Protein AF-A0A919NQV5-F1 (afdb_monomer_lite)

Sequence (250 aa):
MRFSTGAVRDYVRKRCGGPDLPLTIDEARAFRAWYELAGHAAVTTWENGDVWGSDFRDGGDNDPSGGSELPDIYFFTGHGICQSQPTATSPDFLLVCGNFGKPNRVNIGLQSRWGNAPGNLQFLFLDASCPMDLISISNDWFPVFRGLHVATGNSGTNSQDTLDSSNRGSQFAARTAGLPGWLEWLFPQESVGNAWMHTGTIDVQSGCSAVVIAAGRDRDEAIDRRENERITDGRPDPVPNWFAWRWRTA

Radius of gyration: 16.21 Å; chains: 1; bounding box: 40×36×45 Å

InterPro domains:
  IPR045926 Protein of unknown function DUF6345 [PF19872] (18-231)

Organism: NCBI:txid571912

Structure (mmCIF, N/CA/C/O backbone):
data_AF-A0A919NQV5-F1
#
_entry.id   AF-A0A919NQV5-F1
#
loop_
_atom_site.group_PDB
_atom_site.id
_atom_site.type_symbol
_atom_site.label_atom_id
_atom_site.label_alt_id
_atom_site.label_comp_id
_atom_site.label_asym_id
_atom_site.label_entity_id
_atom_site.label_seq_id
_atom_site.pdbx_PDB_ins_code
_atom_site.Cartn_x
_atom_site.Cartn_y
_atom_site.Cartn_z
_atom_site.occupancy
_atom_site.B_iso_or_equiv
_atom_site.auth_seq_id
_atom_site.auth_comp_id
_atom_site.auth_asym_id
_atom_site.auth_atom_id
_atom_site.pdbx_PDB_model_num
ATOM 1 N N . MET A 1 1 ? -11.529 -8.692 8.943 1.00 94.25 1 MET A N 1
ATOM 2 C CA . MET A 1 1 ? -11.612 -7.845 7.739 1.00 94.25 1 MET A CA 1
ATOM 3 C C . MET A 1 1 ? -11.470 -8.710 6.506 1.00 94.25 1 MET A C 1
ATOM 5 O O . MET A 1 1 ? -10.981 -9.836 6.605 1.00 94.25 1 MET A O 1
ATOM 9 N N . ARG A 1 2 ? -11.934 -8.199 5.376 1.00 96.31 2 ARG A N 1
ATOM 10 C CA . ARG A 1 2 ? -11.729 -8.739 4.040 1.00 96.31 2 ARG A CA 1
ATOM 11 C C . ARG A 1 2 ? -10.437 -8.170 3.478 1.00 96.31 2 ARG A C 1
ATOM 13 O O . ARG A 1 2 ? -10.227 -6.963 3.569 1.00 96.31 2 ARG A O 1
ATOM 20 N N . PHE A 1 3 ? -9.599 -9.006 2.889 1.00 97.31 3 PHE A N 1
ATOM 21 C CA . PHE A 1 3 ? -8.368 -8.542 2.267 1.00 97.31 3 PHE A CA 1
ATOM 22 C C . PHE A 1 3 ? -8.214 -9.100 0.856 1.00 97.31 3 PHE A C 1
ATOM 24 O O . PHE A 1 3 ? -8.638 -10.219 0.574 1.00 97.31 3 PHE A O 1
ATOM 31 N N . SER A 1 4 ? -7.583 -8.323 -0.011 1.00 97.38 4 SER A N 1
ATOM 32 C CA . SER A 1 4 ? -7.143 -8.761 -1.331 1.00 97.38 4 SER A CA 1
ATOM 33 C C . SER A 1 4 ? -5.640 -8.598 -1.449 1.00 97.38 4 SER A C 1
ATOM 35 O O . SER A 1 4 ? -5.035 -7.751 -0.783 1.00 97.38 4 SER A O 1
ATOM 37 N N . THR A 1 5 ? -5.029 -9.373 -2.340 1.00 97.19 5 THR A N 1
ATOM 38 C CA . THR A 1 5 ? -3.685 -9.045 -2.805 1.00 97.19 5 THR A CA 1
ATOM 39 C C . THR A 1 5 ? -3.566 -9.134 -4.319 1.00 97.19 5 THR A C 1
ATOM 41 O O . THR A 1 5 ? -4.178 -9.997 -4.950 1.00 97.19 5 THR A O 1
ATOM 44 N N . GLY A 1 6 ? -2.707 -8.286 -4.880 1.00 95.69 6 GLY A N 1
ATOM 45 C CA . GLY A 1 6 ? -2.273 -8.348 -6.272 1.00 95.69 6 GLY A CA 1
ATOM 46 C C . GLY A 1 6 ? -0.753 -8.413 -6.345 1.00 95.69 6 GLY A C 1
ATOM 47 O O . GLY A 1 6 ? -0.076 -7.540 -5.811 1.00 95.69 6 GLY A O 1
ATOM 48 N N . ALA A 1 7 ? -0.216 -9.440 -6.995 1.00 95.31 7 ALA A N 1
ATOM 49 C CA . ALA A 1 7 ? 1.224 -9.595 -7.189 1.00 95.31 7 ALA A CA 1
ATOM 50 C C . ALA A 1 7 ? 1.558 -9.700 -8.670 1.00 95.31 7 ALA A C 1
ATOM 52 O O . ALA A 1 7 ? 0.994 -10.544 -9.365 1.00 95.31 7 ALA A O 1
ATOM 53 N N . VAL A 1 8 ? 2.488 -8.893 -9.169 1.00 93.81 8 VAL A N 1
ATOM 54 C CA . VAL A 1 8 ? 2.893 -8.949 -10.579 1.00 93.81 8 VAL A CA 1
ATOM 55 C C . VAL A 1 8 ? 4.393 -9.187 -10.664 1.00 93.81 8 VAL A C 1
ATOM 57 O O . VAL A 1 8 ? 5.182 -8.325 -10.293 1.00 93.81 8 VAL A O 1
ATOM 60 N N . ARG A 1 9 ? 4.759 -10.352 -11.205 1.00 92.94 9 ARG A N 1
ATOM 61 C CA . ARG A 1 9 ? 6.137 -10.813 -11.409 1.00 92.94 9 ARG A CA 1
ATOM 62 C C . ARG A 1 9 ? 6.611 -10.604 -12.842 1.00 92.94 9 ARG A C 1
ATOM 64 O O . ARG A 1 9 ? 7.736 -10.169 -13.064 1.00 92.94 9 ARG A O 1
ATOM 71 N N . ASP A 1 10 ? 5.772 -10.973 -13.808 1.00 90.56 10 ASP A N 1
ATOM 72 C CA . ASP A 1 10 ? 6.168 -11.128 -15.210 1.00 90.56 10 ASP A CA 1
ATOM 73 C C . ASP A 1 10 ? 5.906 -9.835 -16.012 1.00 90.56 10 ASP A C 1
ATOM 75 O O . ASP A 1 10 ? 4.780 -9.585 -16.445 1.00 90.56 10 ASP A O 1
ATOM 79 N N . TYR A 1 11 ? 6.949 -9.048 -16.293 1.00 88.12 11 TYR A N 1
ATOM 80 C CA . TYR A 1 11 ? 6.883 -7.795 -17.060 1.00 88.12 11 TYR A CA 1
ATOM 81 C C . TYR A 1 11 ? 7.614 -7.849 -18.405 1.00 88.12 11 TYR A C 1
ATOM 83 O O . TYR A 1 11 ? 7.093 -7.361 -19.416 1.00 88.12 11 TYR A O 1
ATOM 91 N N . VAL A 1 12 ? 8.803 -8.455 -18.462 1.00 81.25 12 VAL A N 1
ATOM 92 C CA . VAL A 1 12 ? 9.691 -8.462 -19.638 1.00 81.25 12 VAL A CA 1
ATOM 93 C C . VAL A 1 12 ? 9.073 -9.277 -20.761 1.00 81.25 12 VAL A C 1
ATOM 95 O O . VAL A 1 12 ? 8.867 -8.776 -21.870 1.00 81.25 12 VAL A O 1
ATOM 98 N N . ARG A 1 13 ? 8.696 -10.528 -20.466 1.00 70.56 13 ARG A N 1
ATOM 99 C CA . ARG A 1 13 ? 8.067 -11.436 -21.442 1.00 70.56 13 ARG A CA 1
ATOM 100 C C . ARG A 1 13 ? 6.781 -10.851 -22.034 1.00 70.56 13 ARG A C 1
ATOM 102 O O . ARG A 1 13 ? 6.392 -11.202 -23.147 1.00 70.56 13 ARG A O 1
ATOM 109 N N . LYS A 1 14 ? 6.126 -9.969 -21.285 1.00 66.88 14 LYS A N 1
ATOM 110 C CA . LYS A 1 14 ? 4.845 -9.351 -21.619 1.00 66.88 14 LYS A CA 1
ATOM 111 C C . LYS A 1 14 ? 4.976 -7.929 -22.171 1.00 66.88 14 LYS A C 1
ATOM 113 O O . LYS A 1 14 ? 3.983 -7.337 -22.568 1.00 66.88 14 LYS A O 1
ATOM 118 N N . ARG A 1 15 ? 6.199 -7.395 -22.282 1.00 78.94 15 ARG A N 1
ATOM 119 C CA . ARG A 1 15 ? 6.464 -6.018 -22.740 1.00 78.94 15 ARG A CA 1
ATOM 120 C C . ARG A 1 15 ? 5.709 -4.967 -21.912 1.00 78.94 15 ARG A C 1
ATOM 122 O O . ARG A 1 15 ? 5.310 -3.934 -22.445 1.00 78.94 15 ARG A O 1
ATOM 129 N N . CYS A 1 16 ? 5.525 -5.231 -20.619 1.00 80.94 16 CYS A N 1
ATOM 130 C CA . CYS A 1 16 ? 4.822 -4.333 -19.707 1.00 80.94 16 CYS A CA 1
ATOM 131 C C . CYS A 1 16 ? 5.711 -3.187 -19.184 1.00 80.94 16 CYS A C 1
ATOM 133 O O . CYS A 1 16 ? 5.196 -2.159 -18.755 1.00 80.94 16 CYS A O 1
ATOM 135 N N . GLY A 1 17 ? 7.035 -3.314 -19.324 1.00 77.44 17 GLY A N 1
ATOM 136 C CA . GLY A 1 17 ? 8.025 -2.336 -18.860 1.00 77.44 17 GLY A CA 1
ATOM 137 C C . GLY A 1 17 ? 8.663 -2.751 -17.534 1.00 77.44 17 GLY A C 1
ATOM 138 O O . GLY A 1 17 ? 8.020 -3.413 -16.734 1.00 77.44 17 GLY A O 1
ATOM 139 N N . GLY A 1 18 ? 9.929 -2.374 -17.329 1.00 80.31 18 GLY A N 1
ATOM 140 C CA . GLY A 1 18 ? 10.723 -2.811 -16.174 1.00 80.31 18 GLY A CA 1
ATOM 141 C C . GLY A 1 18 ? 11.247 -4.257 -16.284 1.00 80.31 18 GLY A C 1
ATOM 142 O O . GLY A 1 18 ? 10.879 -4.979 -17.218 1.00 80.31 18 GLY A O 1
ATOM 143 N N . PRO A 1 19 ? 12.159 -4.667 -15.381 1.00 89.31 19 PRO A N 1
ATOM 144 C CA . PRO A 1 19 ? 12.582 -6.060 -15.238 1.00 89.31 19 PRO A CA 1
ATOM 145 C C . PRO A 1 19 ? 11.472 -6.922 -14.614 1.00 89.31 19 PRO A C 1
ATOM 147 O O . PRO A 1 19 ? 10.537 -6.398 -14.014 1.00 89.31 19 PRO A O 1
ATOM 150 N N . ASP A 1 20 ? 11.586 -8.245 -14.730 1.00 92.56 20 ASP A N 1
ATOM 151 C CA . ASP A 1 20 ? 10.740 -9.159 -13.954 1.00 92.56 20 ASP A CA 1
ATOM 152 C C . ASP A 1 20 ? 11.084 -9.048 -12.458 1.00 92.56 20 ASP A C 1
ATOM 154 O O . ASP A 1 20 ? 12.238 -8.794 -12.105 1.00 92.56 20 ASP A O 1
ATOM 158 N N . LEU A 1 21 ? 10.087 -9.260 -11.597 1.00 93.50 21 LEU A N 1
ATOM 159 C CA . LEU A 1 21 ? 10.200 -9.182 -10.136 1.00 93.50 21 LEU A CA 1
ATOM 160 C C . LEU A 1 21 ? 9.932 -10.562 -9.508 1.00 93.50 21 LEU A C 1
ATOM 162 O O . LEU A 1 21 ? 8.818 -10.806 -9.026 1.00 93.50 21 LEU A O 1
ATOM 166 N N . PRO A 1 22 ? 10.880 -11.518 -9.621 1.00 94.44 22 PRO A N 1
ATOM 167 C CA . PRO A 1 22 ? 10.689 -12.926 -9.267 1.00 94.44 22 PRO A CA 1
ATOM 168 C C . PRO A 1 22 ? 10.127 -13.194 -7.866 1.00 94.44 22 PRO A C 1
ATOM 170 O O . PRO A 1 22 ? 9.505 -14.245 -7.697 1.00 94.44 22 PRO A O 1
ATOM 173 N N . LEU A 1 23 ? 10.318 -12.297 -6.895 1.00 95.81 23 LEU A N 1
ATOM 174 C CA . LEU A 1 23 ? 9.960 -12.531 -5.491 1.00 95.81 23 LEU A CA 1
ATOM 175 C C . LEU A 1 23 ? 8.551 -12.043 -5.111 1.00 95.81 23 LEU A C 1
ATOM 177 O O . LEU A 1 23 ? 7.985 -12.552 -4.145 1.00 95.81 23 LEU A O 1
ATOM 181 N N . THR A 1 24 ? 7.939 -11.159 -5.903 1.00 94.56 24 THR A N 1
ATOM 182 C CA . THR A 1 24 ? 6.604 -10.559 -5.648 1.00 94.56 24 THR A CA 1
ATOM 183 C C . THR A 1 24 ? 5.486 -11.568 -5.345 1.00 94.56 24 THR A C 1
ATOM 185 O O . THR A 1 24 ? 4.652 -11.354 -4.466 1.00 94.56 24 THR A O 1
ATOM 188 N N . ILE A 1 25 ? 5.434 -12.704 -6.050 1.00 96.00 25 ILE A N 1
ATOM 189 C CA . ILE A 1 25 ? 4.395 -13.724 -5.808 1.00 96.00 25 ILE A CA 1
ATOM 190 C C . ILE A 1 25 ? 4.598 -14.407 -4.456 1.00 96.00 25 ILE A C 1
ATOM 192 O O . ILE A 1 25 ? 3.633 -14.605 -3.714 1.00 96.00 25 ILE A O 1
ATOM 196 N N . ASP A 1 26 ? 5.838 -14.768 -4.133 1.00 96.75 26 ASP A N 1
ATOM 197 C CA . ASP A 1 26 ? 6.155 -15.414 -2.860 1.00 96.75 26 ASP A CA 1
ATOM 198 C C . ASP A 1 26 ? 5.920 -14.446 -1.697 1.00 96.75 26 ASP A C 1
ATOM 200 O O . ASP A 1 26 ? 5.363 -14.834 -0.669 1.00 96.75 26 ASP A O 1
ATOM 204 N N . GLU A 1 27 ? 6.232 -13.168 -1.896 1.00 97.06 27 GLU A N 1
ATOM 205 C CA . GLU A 1 27 ? 5.931 -12.102 -0.950 1.00 97.06 27 GLU A CA 1
ATOM 206 C C . GLU A 1 27 ? 4.428 -11.974 -0.668 1.00 97.06 27 GLU A C 1
ATOM 208 O O . GLU A 1 27 ? 4.010 -12.001 0.493 1.00 97.06 27 GLU A O 1
ATOM 213 N N . ALA A 1 28 ? 3.597 -11.873 -1.709 1.00 97.44 28 ALA A N 1
ATOM 214 C CA . ALA A 1 28 ? 2.151 -11.768 -1.537 1.00 97.44 28 ALA A CA 1
ATOM 215 C C . ALA A 1 28 ? 1.556 -13.015 -0.878 1.00 97.44 28 ALA A C 1
ATOM 217 O O . ALA A 1 28 ? 0.659 -12.906 -0.043 1.00 97.44 28 ALA A O 1
ATOM 218 N N . ARG A 1 29 ? 2.063 -14.207 -1.203 1.00 97.88 29 ARG A N 1
ATOM 219 C CA . ARG A 1 29 ? 1.660 -15.454 -0.535 1.00 97.88 29 ARG A CA 1
ATOM 220 C C . ARG A 1 29 ? 2.028 -15.454 0.940 1.00 97.88 29 ARG A C 1
ATOM 222 O O . ARG A 1 29 ? 1.206 -15.856 1.762 1.00 97.88 29 ARG A O 1
ATOM 229 N N . ALA A 1 30 ? 3.213 -14.965 1.287 1.00 97.19 30 ALA A N 1
ATOM 230 C CA . ALA A 1 30 ? 3.615 -14.841 2.678 1.00 97.19 30 ALA A CA 1
ATOM 231 C C . ALA A 1 30 ? 2.753 -13.811 3.428 1.00 97.19 30 ALA A C 1
ATOM 233 O O . ALA A 1 30 ? 2.331 -14.083 4.550 1.00 97.19 30 ALA A O 1
ATOM 234 N N . PHE A 1 31 ? 2.411 -12.680 2.800 1.00 98.12 31 PHE A N 1
ATOM 235 C CA . PHE A 1 31 ? 1.450 -11.719 3.352 1.00 98.12 31 PHE A CA 1
ATOM 236 C C . PHE A 1 31 ? 0.088 -12.379 3.633 1.00 98.12 31 PHE A C 1
ATOM 238 O O . PHE A 1 31 ? -0.423 -12.289 4.752 1.00 98.12 31 PHE A O 1
ATOM 245 N N . ARG A 1 32 ? -0.474 -13.097 2.645 1.00 98.00 32 ARG A N 1
ATOM 246 C CA . ARG A 1 32 ? -1.761 -13.815 2.766 1.00 98.00 32 ARG A CA 1
ATOM 247 C C . ARG A 1 32 ? -1.755 -14.777 3.948 1.00 98.00 32 ARG A C 1
ATOM 249 O O . ARG A 1 32 ? -2.685 -14.744 4.745 1.00 98.00 32 ARG A O 1
ATOM 256 N N . ALA A 1 33 ? -0.695 -15.572 4.097 1.00 97.12 33 ALA A N 1
ATOM 257 C CA . ALA A 1 33 ? -0.596 -16.570 5.159 1.00 97.12 33 ALA A CA 1
ATOM 258 C C . ALA A 1 33 ? -0.752 -15.958 6.563 1.00 97.12 33 ALA A C 1
ATOM 260 O O . ALA A 1 33 ? -1.427 -16.534 7.413 1.00 97.12 33 ALA A O 1
ATOM 261 N N . TRP A 1 34 ? -0.181 -14.773 6.804 1.00 97.50 34 TRP A N 1
ATOM 262 C CA . TRP A 1 34 ? -0.343 -14.060 8.076 1.00 97.50 34 TRP A CA 1
ATOM 263 C C . TRP A 1 34 ? -1.764 -13.536 8.285 1.00 97.50 34 TRP A C 1
ATOM 265 O O . TRP A 1 34 ? -2.304 -13.661 9.383 1.00 97.50 34 TRP A O 1
ATOM 275 N N . TYR A 1 35 ? -2.380 -12.973 7.245 1.00 97.75 35 TYR A N 1
ATOM 276 C CA . TYR A 1 35 ? -3.743 -12.443 7.325 1.00 97.75 35 TYR A CA 1
ATOM 277 C C . TYR A 1 35 ? -4.780 -13.562 7.500 1.00 97.75 35 TYR A C 1
ATOM 279 O O . TYR A 1 35 ? -5.695 -13.431 8.312 1.00 97.75 35 TYR A O 1
ATOM 287 N N . GLU A 1 36 ? -4.608 -14.695 6.821 1.00 97.00 36 GLU A N 1
ATOM 288 C CA . GLU A 1 36 ? -5.429 -15.897 7.014 1.00 97.00 36 GLU A CA 1
ATOM 289 C C . GLU A 1 36 ? -5.235 -16.491 8.414 1.00 97.00 36 GLU A C 1
ATOM 291 O O . GLU A 1 36 ? -6.214 -16.834 9.077 1.00 97.00 36 GLU A O 1
ATOM 296 N N . LEU A 1 37 ? -3.992 -16.553 8.910 1.00 95.31 37 LEU A N 1
ATOM 297 C CA . LEU A 1 37 ? -3.693 -17.002 10.274 1.00 95.31 37 LEU A CA 1
ATOM 298 C C . LEU A 1 37 ? -4.343 -16.101 11.338 1.00 95.31 37 LEU A C 1
ATOM 300 O O . LEU A 1 37 ? -4.775 -16.592 12.382 1.00 95.31 37 LEU A O 1
ATOM 304 N N . ALA A 1 38 ? -4.453 -14.799 11.066 1.00 95.69 38 ALA A N 1
ATOM 305 C CA . ALA A 1 38 ? -5.181 -13.835 11.890 1.00 95.69 38 ALA A CA 1
ATOM 306 C C . ALA A 1 38 ? -6.715 -13.923 11.755 1.00 95.69 38 ALA A C 1
ATOM 308 O O . ALA A 1 38 ? -7.446 -13.222 12.454 1.00 95.69 38 ALA A O 1
ATOM 309 N N . GLY A 1 39 ? -7.232 -14.801 10.889 1.00 95.44 39 GLY A N 1
ATOM 310 C CA . GLY A 1 39 ? -8.667 -14.999 10.683 1.00 95.44 39 GLY A CA 1
ATOM 311 C C . GLY A 1 39 ? -9.317 -13.948 9.781 1.00 95.44 39 GLY A C 1
ATOM 312 O O . GLY A 1 39 ? -10.534 -13.754 9.832 1.00 95.44 39 GLY A O 1
ATOM 313 N N . HIS A 1 40 ? -8.538 -13.238 8.966 1.00 96.81 40 HIS A N 1
ATOM 314 C CA . HIS A 1 40 ? -9.073 -12.378 7.914 1.00 96.81 40 HIS A CA 1
ATOM 315 C C . HIS A 1 40 ? -9.500 -13.195 6.692 1.00 96.81 40 HIS A C 1
ATOM 317 O O . HIS A 1 40 ? -8.973 -14.272 6.423 1.00 96.81 40 HIS A O 1
ATOM 323 N N . ALA A 1 41 ? -10.484 -12.683 5.953 1.00 96.94 41 ALA A N 1
ATOM 324 C CA . ALA A 1 41 ? -11.067 -13.380 4.814 1.00 96.94 41 ALA A CA 1
ATOM 325 C C . ALA A 1 41 ? -10.462 -12.864 3.507 1.00 96.94 41 ALA A C 1
ATOM 327 O O . ALA A 1 41 ? -10.588 -11.678 3.199 1.00 96.94 41 ALA A O 1
ATOM 328 N N . ALA A 1 42 ? -9.836 -13.747 2.734 1.00 96.50 42 ALA A N 1
ATOM 329 C CA . ALA A 1 42 ? -9.372 -13.404 1.398 1.00 96.50 42 ALA A CA 1
ATOM 330 C C . ALA A 1 42 ? -10.573 -13.166 0.465 1.00 96.50 42 ALA A C 1
ATOM 332 O O . ALA A 1 42 ? -11.507 -13.968 0.426 1.00 96.50 42 ALA A O 1
ATOM 333 N N . VAL A 1 43 ? -10.538 -12.066 -0.283 1.00 95.81 43 VAL A N 1
ATOM 334 C CA . VAL A 1 43 ? -11.474 -11.759 -1.372 1.00 95.81 43 VAL A CA 1
ATOM 335 C C . VAL A 1 43 ? -10.841 -12.190 -2.685 1.00 95.81 43 VAL A C 1
ATOM 337 O O . VAL A 1 43 ? -11.374 -13.064 -3.366 1.00 95.81 43 VAL A O 1
ATOM 340 N N . THR A 1 44 ? -9.663 -11.645 -2.997 1.00 94.88 44 THR A N 1
ATOM 341 C CA . THR A 1 44 ? -8.860 -12.065 -4.148 1.00 94.88 44 THR A CA 1
ATOM 342 C C . THR A 1 44 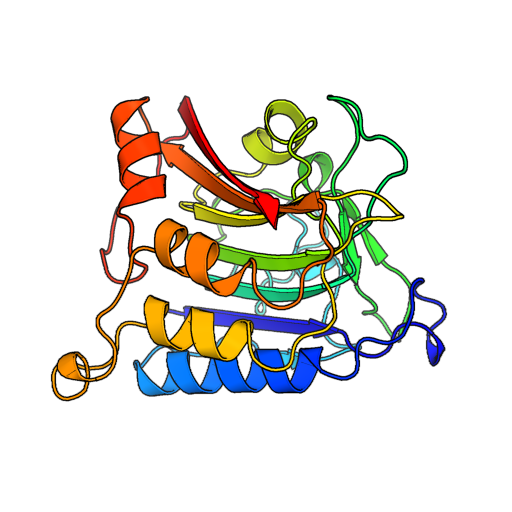? -7.399 -12.272 -3.790 1.00 94.88 44 THR A C 1
ATOM 344 O O . THR A 1 44 ? -6.843 -11.689 -2.859 1.00 94.88 44 THR A O 1
ATOM 347 N N . THR A 1 45 ? -6.767 -13.151 -4.556 1.00 95.56 45 THR A N 1
ATOM 348 C CA . THR A 1 45 ? -5.365 -13.545 -4.416 1.00 95.56 45 THR A CA 1
ATOM 349 C C . THR A 1 45 ? -4.692 -13.518 -5.788 1.00 95.56 45 THR A C 1
ATOM 351 O O . THR A 1 45 ? -4.003 -14.455 -6.187 1.00 95.56 45 THR A O 1
ATOM 354 N N . TRP A 1 46 ? -4.910 -12.431 -6.529 1.00 94.38 46 TRP A N 1
ATOM 355 C CA . TRP A 1 46 ? -4.499 -12.308 -7.923 1.00 94.38 46 TRP A CA 1
ATOM 356 C C . TRP A 1 46 ? -2.983 -12.286 -8.101 1.00 94.38 46 TRP A C 1
ATOM 358 O O . TRP A 1 46 ? -2.229 -11.724 -7.299 1.00 94.38 46 TRP A O 1
ATOM 368 N N . GLU A 1 47 ? -2.540 -12.918 -9.186 1.00 93.62 47 GLU A N 1
ATOM 369 C CA . GLU A 1 47 ? -1.139 -13.035 -9.571 1.00 93.62 47 GLU A CA 1
ATOM 370 C C . GLU A 1 47 ? -0.997 -12.766 -11.083 1.00 93.62 47 GLU A C 1
ATOM 372 O O . GLU A 1 47 ? -1.779 -13.242 -11.905 1.00 93.62 47 GLU A O 1
ATOM 377 N N . ASN A 1 48 ? 0.033 -12.017 -11.478 1.00 90.81 48 ASN A N 1
ATOM 378 C CA . ASN A 1 48 ? 0.372 -11.679 -12.863 1.00 90.81 48 ASN A CA 1
ATOM 379 C C . ASN A 1 48 ? -0.811 -11.164 -13.699 1.00 90.81 48 ASN A C 1
ATOM 381 O O . ASN A 1 48 ? -1.291 -10.054 -13.494 1.00 90.81 48 ASN A O 1
ATOM 385 N N . GLY A 1 49 ? -1.234 -11.958 -14.690 1.00 86.44 49 GLY A N 1
ATOM 386 C CA . GLY A 1 49 ? -2.210 -11.577 -15.705 1.00 86.44 49 GLY A CA 1
ATOM 387 C C . GLY A 1 49 ? -3.609 -11.334 -15.154 1.00 86.44 49 GLY A C 1
ATOM 388 O O . GLY A 1 49 ? -4.437 -10.811 -15.898 1.00 86.44 49 GLY A O 1
ATOM 389 N N . ASP A 1 50 ? -3.836 -11.677 -13.887 1.00 89.31 50 ASP A N 1
ATOM 390 C CA . ASP A 1 50 ? -5.086 -11.465 -13.164 1.00 89.31 50 ASP A CA 1
ATOM 391 C C . ASP A 1 50 ? -5.106 -10.134 -12.398 1.00 89.31 50 ASP A C 1
ATOM 393 O O . ASP A 1 50 ? -6.163 -9.740 -11.935 1.00 89.31 50 ASP A O 1
ATOM 397 N N . VAL A 1 51 ? -3.981 -9.406 -12.311 1.00 91.62 51 VAL A N 1
ATOM 398 C CA . VAL A 1 51 ? -3.929 -8.063 -11.700 1.00 91.62 51 VAL A CA 1
ATOM 399 C C . VAL A 1 51 ? -4.092 -6.994 -12.775 1.00 91.62 51 VAL A C 1
ATOM 401 O O . VAL A 1 51 ? -3.217 -6.797 -13.629 1.00 91.62 51 VAL A O 1
ATOM 404 N N . TRP A 1 52 ? -5.240 -6.333 -12.789 1.00 90.62 52 TRP A N 1
ATOM 405 C CA . TRP A 1 52 ? -5.673 -5.425 -13.841 1.00 90.62 52 TRP A CA 1
ATOM 406 C C . TRP A 1 52 ? -5.644 -3.979 -13.359 1.00 90.62 52 TRP A C 1
ATOM 408 O O . TRP A 1 52 ? -5.585 -3.663 -12.177 1.00 90.62 52 TRP A O 1
ATOM 418 N N . GLY A 1 53 ? -5.628 -3.044 -14.311 1.00 89.94 53 GLY A N 1
ATOM 419 C CA . GLY A 1 53 ? -5.627 -1.628 -13.944 1.00 89.94 53 GLY A CA 1
ATOM 420 C C . GLY A 1 53 ? -6.972 -1.204 -13.354 1.00 89.94 53 GLY A C 1
ATOM 421 O O . GLY A 1 53 ? -7.012 -0.281 -12.550 1.00 89.94 53 GLY A O 1
ATOM 422 N N . SER A 1 54 ? -8.046 -1.893 -13.745 1.00 88.88 54 SER A N 1
ATOM 423 C CA . SER A 1 54 ? -9.399 -1.729 -13.215 1.00 88.88 54 SER A CA 1
ATOM 424 C C . SER A 1 54 ? -9.494 -1.992 -11.715 1.00 88.88 54 SER A C 1
ATOM 426 O O . SER A 1 54 ? -10.324 -1.404 -11.032 1.00 88.88 54 SER A O 1
ATOM 428 N N . ASP A 1 55 ? -8.586 -2.805 -11.178 1.00 89.31 55 ASP A N 1
ATOM 429 C CA . ASP A 1 55 ? -8.537 -3.131 -9.755 1.00 89.31 55 ASP A CA 1
ATOM 430 C C . ASP A 1 55 ? -8.237 -1.889 -8.908 1.00 89.31 55 ASP A C 1
ATOM 432 O O . ASP A 1 55 ? -8.573 -1.839 -7.731 1.00 89.31 55 ASP A O 1
ATOM 436 N N . PHE A 1 56 ? -7.617 -0.865 -9.495 1.00 91.00 56 PHE A N 1
ATOM 437 C CA . PHE A 1 56 ? -7.176 0.340 -8.792 1.00 91.00 56 PHE A CA 1
ATOM 438 C C . PHE A 1 56 ? -7.947 1.600 -9.199 1.00 91.00 56 PHE A C 1
ATOM 440 O O . PHE A 1 56 ? -7.756 2.648 -8.575 1.00 91.00 56 PHE A O 1
ATOM 447 N N . ARG A 1 57 ? -8.760 1.536 -10.258 1.00 88.69 57 ARG A N 1
ATOM 448 C CA . ARG A 1 57 ? -9.484 2.692 -10.798 1.00 88.69 57 ARG A CA 1
ATOM 449 C C . ARG A 1 57 ? -10.861 2.811 -10.182 1.00 88.69 57 ARG A C 1
ATOM 451 O O . ARG A 1 57 ? -11.500 1.805 -9.902 1.00 88.69 57 ARG A O 1
ATOM 458 N N . ASP A 1 58 ? -11.314 4.053 -10.055 1.00 74.31 58 ASP A N 1
ATOM 459 C CA . ASP A 1 58 ? -12.671 4.342 -9.623 1.00 74.31 58 ASP A CA 1
ATOM 460 C C . ASP A 1 58 ? -13.329 5.411 -10.516 1.00 74.31 58 ASP A C 1
ATOM 462 O O . ASP A 1 58 ? -12.819 6.527 -10.658 1.00 74.31 58 ASP A O 1
ATOM 466 N N . GLY A 1 59 ? -14.438 5.053 -11.175 1.00 55.69 59 GLY A N 1
ATOM 467 C CA . GLY A 1 59 ? -15.286 5.964 -11.955 1.00 55.69 59 GLY A CA 1
ATOM 468 C C . GLY A 1 59 ? -15.663 5.505 -13.369 1.00 55.69 59 GLY A C 1
ATOM 469 O O . GLY A 1 59 ? -16.426 6.206 -14.036 1.00 55.69 59 GLY A O 1
ATOM 470 N N . GLY A 1 60 ? -15.179 4.354 -13.852 1.00 56.19 60 GLY A N 1
ATOM 471 C CA . GLY A 1 60 ? -15.574 3.865 -15.186 1.00 56.19 60 GLY A CA 1
ATOM 472 C C . GLY A 1 60 ? -15.037 2.504 -15.636 1.00 56.19 60 GLY A C 1
ATOM 473 O O . GLY A 1 60 ? -15.519 1.981 -16.636 1.00 56.19 60 GLY A O 1
ATOM 474 N N . ASP A 1 61 ? -14.070 1.935 -14.921 1.00 65.06 61 ASP A N 1
ATOM 475 C CA . ASP A 1 61 ? -13.452 0.633 -15.204 1.00 65.06 61 ASP A CA 1
ATOM 476 C C . ASP A 1 61 ? -13.089 0.007 -13.858 1.00 65.06 61 ASP A C 1
ATOM 478 O O . ASP A 1 61 ? -11.918 -0.081 -13.511 1.00 65.06 61 ASP A O 1
ATOM 482 N N . ASN A 1 62 ? -14.107 -0.282 -13.050 1.00 67.56 62 ASN A N 1
ATOM 483 C CA . ASN A 1 62 ? -13.932 -0.760 -11.685 1.00 67.56 62 ASN A CA 1
ATOM 484 C C . ASN A 1 62 ? -14.162 -2.276 -11.651 1.00 67.56 62 ASN A C 1
ATOM 486 O O . ASN A 1 62 ? -15.056 -2.770 -12.347 1.00 67.56 62 ASN A O 1
ATOM 490 N N . ASP A 1 63 ? -13.380 -3.008 -10.852 1.00 74.31 63 ASP A N 1
ATOM 491 C CA . ASP A 1 63 ? -13.605 -4.441 -10.638 1.00 74.31 63 ASP A CA 1
ATOM 492 C C . ASP A 1 63 ? -14.348 -4.720 -9.313 1.00 74.31 63 ASP A C 1
ATOM 494 O O . ASP A 1 63 ? -13.711 -4.820 -8.251 1.00 74.31 63 ASP A O 1
ATOM 498 N N . PRO A 1 64 ? -15.676 -4.952 -9.363 1.00 73.88 64 PRO A N 1
ATOM 499 C CA . PRO A 1 64 ? -16.471 -5.230 -8.171 1.00 73.88 64 PRO A CA 1
ATOM 500 C C . PRO A 1 64 ? -16.209 -6.625 -7.583 1.00 73.88 64 PRO A C 1
ATOM 502 O O . PRO A 1 64 ? -16.742 -6.950 -6.521 1.00 73.88 64 PRO A O 1
ATOM 505 N N . SER A 1 65 ? -15.437 -7.482 -8.262 1.00 78.25 65 SER A N 1
ATOM 506 C CA . SER A 1 65 ? -15.157 -8.856 -7.832 1.00 78.25 65 SER A CA 1
ATOM 507 C C . SER A 1 65 ? -13.998 -8.974 -6.840 1.00 78.25 65 SER A C 1
ATOM 509 O O . SER A 1 65 ? -13.821 -10.036 -6.243 1.00 78.25 65 SER A O 1
ATOM 511 N N . GLY A 1 66 ? -13.247 -7.894 -6.606 1.00 75.69 66 GLY A N 1
ATOM 512 C CA . GLY A 1 66 ? -12.154 -7.923 -5.635 1.00 75.69 66 GLY A CA 1
ATOM 513 C C . GLY A 1 66 ? -11.077 -6.856 -5.751 1.00 75.69 66 GLY A C 1
ATOM 514 O O . GLY A 1 66 ? -10.155 -6.879 -4.928 1.00 75.69 66 GLY A O 1
ATOM 515 N N . GLY A 1 67 ? -11.190 -5.934 -6.717 1.00 83.50 67 GLY A N 1
ATOM 516 C CA . GLY A 1 67 ? -10.363 -4.730 -6.786 1.00 83.50 67 GLY A CA 1
ATOM 517 C C . GLY A 1 67 ? -10.564 -3.843 -5.556 1.00 83.50 67 GLY A C 1
ATOM 518 O O . GLY A 1 67 ? -11.241 -4.223 -4.610 1.00 83.50 67 GLY A O 1
ATOM 519 N N . SER A 1 68 ? -10.022 -2.633 -5.565 1.00 83.62 68 SER A N 1
ATOM 520 C CA . SER A 1 68 ? -10.062 -1.643 -4.473 1.00 83.62 68 SER A CA 1
ATOM 521 C C . SER A 1 68 ? -11.459 -1.251 -3.952 1.00 83.62 68 SER A C 1
ATOM 523 O O . SER A 1 68 ? -11.565 -0.476 -3.008 1.00 83.62 68 SER A O 1
ATOM 525 N N . GLU A 1 69 ? -12.538 -1.801 -4.503 1.00 84.56 69 GLU A N 1
ATOM 526 C CA . GLU A 1 69 ? -13.904 -1.602 -4.026 1.00 84.56 69 GLU A CA 1
ATOM 527 C C . GLU A 1 69 ? -14.331 -2.632 -2.963 1.00 84.56 69 GLU A C 1
ATOM 529 O O . GLU A 1 69 ? -15.012 -2.300 -1.990 1.00 84.56 69 GLU A O 1
ATOM 534 N N . LEU A 1 70 ? -13.969 -3.906 -3.116 1.00 89.44 70 LEU A N 1
ATOM 535 C CA . LEU A 1 70 ? -14.552 -4.967 -2.288 1.00 89.44 70 LEU A CA 1
ATOM 536 C C . LEU A 1 70 ? -13.840 -5.226 -0.944 1.00 89.44 70 LEU A C 1
ATOM 538 O O . LEU A 1 70 ? -14.549 -5.403 0.052 1.00 89.44 70 LEU A O 1
ATOM 542 N N . PRO A 1 71 ? -12.499 -5.307 -0.864 1.00 94.38 71 PRO A N 1
ATOM 543 C CA . PRO A 1 71 ? -11.807 -5.613 0.374 1.00 94.38 71 PRO A CA 1
ATOM 544 C C . PRO A 1 71 ? -11.708 -4.374 1.266 1.00 94.38 71 PRO A C 1
ATOM 546 O O . PRO A 1 71 ? -11.773 -3.240 0.801 1.00 94.38 71 PRO A O 1
ATOM 549 N N . ASP A 1 72 ? -11.474 -4.606 2.553 1.00 96.31 72 ASP A N 1
ATOM 550 C CA . ASP A 1 72 ? -11.154 -3.536 3.497 1.00 96.31 72 ASP A CA 1
ATOM 551 C C . ASP A 1 72 ? -9.638 -3.231 3.475 1.00 96.31 72 ASP A C 1
ATOM 553 O O . ASP A 1 72 ? -9.201 -2.145 3.855 1.00 96.31 72 ASP A O 1
ATOM 557 N N . ILE A 1 73 ? -8.829 -4.197 3.015 1.00 97.62 73 ILE A N 1
ATOM 558 C CA . ILE A 1 73 ? -7.363 -4.153 2.964 1.00 97.62 73 ILE A CA 1
ATOM 559 C C . ILE A 1 73 ? -6.878 -4.645 1.599 1.00 97.62 73 ILE A C 1
ATOM 561 O O . ILE A 1 73 ? -7.279 -5.721 1.159 1.00 97.62 73 ILE A O 1
ATOM 565 N N . TYR A 1 74 ? -5.965 -3.925 0.953 1.00 97.31 74 TYR A N 1
ATOM 566 C CA . TYR A 1 74 ? -5.358 -4.368 -0.302 1.00 97.3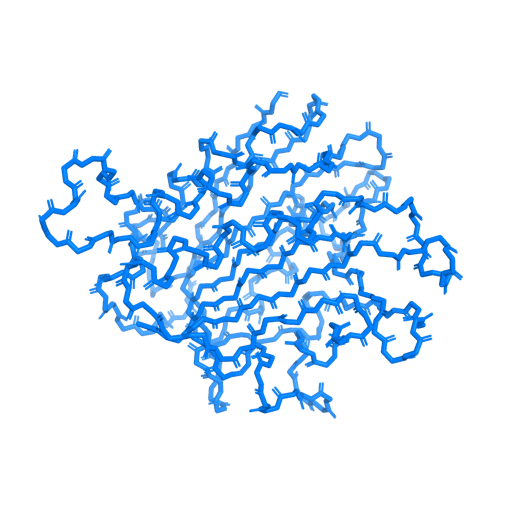1 74 TYR A CA 1
ATOM 567 C C . TYR A 1 74 ? -3.835 -4.295 -0.215 1.00 97.31 74 TYR A C 1
ATOM 569 O O . TYR A 1 74 ? -3.278 -3.227 0.027 1.00 97.31 74 TYR A O 1
ATOM 577 N N . PHE A 1 75 ? -3.160 -5.423 -0.442 1.00 97.75 75 PHE A N 1
ATOM 578 C CA . PHE A 1 75 ? -1.703 -5.477 -0.588 1.00 97.75 75 PHE A CA 1
ATOM 579 C C . PHE A 1 75 ? -1.321 -5.661 -2.056 1.00 97.75 75 PHE A C 1
ATOM 581 O O . PHE A 1 75 ? -1.682 -6.659 -2.681 1.00 97.75 75 PHE A O 1
ATOM 588 N N . PHE A 1 76 ? -0.588 -4.705 -2.613 1.00 97.12 76 PHE A N 1
ATOM 589 C CA . PHE A 1 76 ? -0.034 -4.798 -3.957 1.00 97.12 76 PHE A CA 1
ATOM 590 C C . PHE A 1 76 ? 1.486 -4.892 -3.891 1.00 97.12 76 PHE A C 1
ATOM 592 O O . PHE A 1 76 ? 2.106 -4.082 -3.210 1.00 97.12 76 PHE A O 1
ATOM 599 N N . THR A 1 77 ? 2.066 -5.834 -4.634 1.00 96.06 77 THR A N 1
ATOM 600 C CA . THR A 1 77 ? 3.516 -5.924 -4.848 1.00 96.06 77 THR A CA 1
ATOM 601 C C . THR A 1 77 ? 3.839 -6.044 -6.336 1.00 96.06 77 THR A C 1
ATOM 603 O O . THR A 1 77 ? 3.243 -6.850 -7.067 1.00 96.06 77 THR A O 1
ATOM 606 N N . GLY A 1 78 ? 4.730 -5.180 -6.822 1.00 94.62 78 GLY A N 1
ATOM 607 C CA . GLY A 1 78 ? 5.006 -5.041 -8.248 1.00 94.62 78 GLY A CA 1
ATOM 608 C C . GLY A 1 78 ? 5.744 -3.752 -8.607 1.00 94.62 78 GLY A C 1
ATOM 609 O O . GLY A 1 78 ? 6.451 -3.166 -7.797 1.00 94.62 78 GLY A O 1
ATOM 610 N N . HIS A 1 79 ? 5.570 -3.285 -9.842 1.00 93.81 79 HIS A N 1
ATOM 611 C CA . HIS A 1 79 ? 6.143 -2.027 -10.307 1.00 93.81 79 HIS A CA 1
ATOM 612 C C . HIS A 1 79 ? 5.173 -0.871 -10.082 1.00 93.81 79 HIS A C 1
ATOM 614 O O . HIS A 1 79 ? 3.971 -0.970 -10.333 1.00 93.81 79 HIS A O 1
ATOM 620 N N . GLY A 1 80 ? 5.722 0.267 -9.681 1.00 93.75 80 GLY A N 1
ATOM 621 C CA . GLY A 1 80 ? 5.155 1.572 -9.991 1.00 93.75 80 GLY A CA 1
ATOM 622 C C . GLY A 1 80 ? 5.965 2.222 -11.111 1.00 93.75 80 GLY A C 1
ATOM 623 O O . GLY A 1 80 ? 6.436 1.538 -12.024 1.00 93.75 80 GLY A O 1
ATOM 624 N N . ILE A 1 81 ? 6.128 3.545 -11.079 1.00 91.62 81 ILE A N 1
ATOM 625 C CA . ILE A 1 81 ? 7.001 4.252 -12.024 1.00 91.62 81 ILE A CA 1
ATOM 626 C C . ILE A 1 81 ? 7.804 5.315 -11.285 1.00 91.62 81 ILE A C 1
ATOM 628 O O . ILE A 1 81 ? 7.310 6.406 -11.014 1.00 91.62 81 ILE A O 1
ATOM 632 N N . CYS A 1 82 ? 9.085 5.033 -11.066 1.00 91.44 82 CYS A N 1
ATOM 633 C CA . CYS A 1 82 ? 10.027 6.030 -10.583 1.00 91.44 82 CYS A CA 1
ATOM 634 C C . CYS A 1 82 ? 10.361 7.056 -11.662 1.00 91.44 82 CYS A C 1
ATOM 636 O O . CYS A 1 82 ? 10.736 6.724 -12.792 1.00 91.44 82 CYS A O 1
ATOM 638 N N . GLN A 1 83 ? 10.267 8.327 -11.296 1.00 89.94 83 GLN A N 1
ATOM 639 C CA . GLN A 1 83 ? 10.561 9.430 -12.195 1.00 89.94 83 GLN A CA 1
ATOM 640 C C . GLN A 1 83 ? 12.011 9.893 -12.061 1.00 89.94 83 GLN A C 1
ATOM 642 O O . GLN A 1 83 ? 12.675 9.711 -11.040 1.00 89.94 83 GLN A O 1
ATOM 647 N N . SER A 1 84 ? 12.516 10.518 -13.121 1.00 89.75 84 SER A N 1
ATOM 648 C CA . SER A 1 84 ? 13.782 11.242 -13.071 1.00 89.75 84 SER A CA 1
ATOM 649 C C . SER A 1 84 ? 13.505 12.646 -12.539 1.00 89.75 84 SER A C 1
ATOM 651 O O . SER A 1 84 ? 13.012 13.473 -13.299 1.00 89.75 84 SER A O 1
ATOM 653 N N . GLN A 1 85 ? 13.829 12.905 -11.268 1.00 87.25 85 GLN A N 1
ATOM 654 C CA . GLN A 1 85 ? 13.587 14.187 -10.582 1.00 87.25 85 GLN A CA 1
ATOM 655 C C . GLN A 1 85 ? 12.100 14.596 -10.569 1.00 87.25 85 GLN A C 1
ATOM 657 O O . GLN A 1 85 ? 11.695 15.492 -11.314 1.00 87.25 85 GLN A O 1
ATOM 662 N N . PRO A 1 86 ? 11.276 13.940 -9.734 1.00 90.06 86 PRO A N 1
ATOM 663 C CA . PRO A 1 86 ? 9.876 14.307 -9.584 1.00 90.06 86 PRO A CA 1
ATOM 664 C C . PRO A 1 86 ? 9.720 15.760 -9.111 1.00 90.06 86 PRO A C 1
ATOM 666 O O . PRO A 1 86 ? 10.537 16.325 -8.384 1.00 90.06 86 PRO A O 1
ATOM 669 N N . THR A 1 87 ? 8.642 16.379 -9.566 1.00 92.31 87 THR A N 1
ATOM 670 C CA . THR A 1 87 ? 8.171 17.712 -9.165 1.00 92.31 87 THR A CA 1
ATOM 671 C C . THR A 1 87 ? 6.788 17.605 -8.532 1.00 92.31 87 THR A C 1
ATOM 673 O O . THR A 1 87 ? 6.121 16.584 -8.679 1.00 92.31 87 THR A O 1
ATOM 676 N N . ALA A 1 88 ? 6.306 18.678 -7.903 1.00 92.25 88 ALA A N 1
ATOM 677 C CA . ALA A 1 88 ? 5.057 18.645 -7.145 1.00 92.25 88 ALA A CA 1
ATOM 678 C C . ALA A 1 88 ? 3.820 18.224 -7.957 1.00 92.25 88 ALA A C 1
ATOM 680 O O . ALA A 1 88 ? 2.867 17.720 -7.381 1.00 92.25 88 ALA A O 1
ATOM 681 N N . THR A 1 89 ? 3.805 18.417 -9.275 1.00 92.06 89 THR A N 1
ATOM 682 C CA . THR A 1 89 ? 2.681 18.011 -10.143 1.00 92.06 89 THR A CA 1
ATOM 683 C C . THR A 1 89 ? 2.948 16.709 -10.883 1.00 92.06 89 THR A C 1
ATOM 685 O O . THR A 1 89 ? 2.264 16.402 -11.861 1.00 92.06 89 THR A O 1
ATOM 688 N N . SER A 1 90 ? 4.005 15.997 -10.510 1.00 93.38 90 SER A N 1
ATOM 689 C CA . SER A 1 90 ? 4.362 14.779 -11.212 1.00 93.38 90 SER A CA 1
ATOM 690 C C . SER A 1 90 ? 3.473 13.639 -10.733 1.00 93.38 90 SER A C 1
ATOM 692 O O . SER A 1 90 ? 3.254 13.519 -9.533 1.00 93.38 90 SER A O 1
ATOM 694 N N . PRO A 1 91 ? 2.935 12.835 -11.656 1.00 93.25 91 PRO A N 1
ATOM 695 C CA . PRO A 1 91 ? 1.991 11.788 -11.295 1.00 93.25 91 PRO A CA 1
ATOM 696 C C . PRO A 1 91 ? 2.684 10.572 -10.688 1.00 93.25 91 PRO A C 1
ATOM 698 O O . PRO A 1 91 ? 3.723 10.150 -11.206 1.00 93.25 91 PRO A O 1
ATOM 701 N N . ASP A 1 92 ? 2.053 9.957 -9.694 1.00 94.69 92 ASP A N 1
ATOM 702 C CA . ASP A 1 92 ? 2.442 8.646 -9.197 1.00 94.69 92 ASP A CA 1
ATOM 703 C C . ASP A 1 92 ? 1.673 7.555 -9.949 1.00 94.69 92 ASP A C 1
ATOM 705 O O . ASP A 1 92 ? 0.547 7.747 -10.432 1.00 94.69 92 ASP A O 1
ATOM 709 N N . PHE A 1 93 ? 2.297 6.385 -10.090 1.00 94.31 93 PHE A N 1
ATOM 710 C CA . PHE A 1 93 ? 1.717 5.300 -10.869 1.00 94.31 93 PHE A CA 1
ATOM 711 C C . PHE A 1 93 ? 1.840 3.942 -10.202 1.00 94.31 93 PHE A C 1
ATOM 713 O O . PHE A 1 93 ? 2.873 3.608 -9.626 1.00 94.31 93 PHE A O 1
ATOM 720 N N . LEU A 1 94 ? 0.827 3.114 -10.449 1.00 94.00 94 LEU A N 1
ATOM 721 C CA . LEU A 1 94 ? 0.953 1.662 -10.431 1.00 94.00 94 LEU A CA 1
ATOM 722 C C . LEU A 1 94 ? 1.112 1.160 -11.865 1.00 94.00 94 LEU A C 1
ATOM 724 O O . LEU A 1 94 ? 0.399 1.595 -12.778 1.00 94.00 94 LEU A O 1
ATOM 728 N N . LEU A 1 95 ? 2.048 0.239 -12.071 1.00 92.94 95 LEU A N 1
ATOM 729 C CA . LEU A 1 95 ? 2.233 -0.458 -13.332 1.00 92.94 95 LEU A CA 1
ATOM 730 C C . LEU A 1 95 ? 1.806 -1.909 -13.153 1.00 92.94 95 LEU A C 1
ATOM 732 O O . LEU A 1 95 ? 2.477 -2.703 -12.503 1.00 92.94 95 LEU A O 1
ATOM 736 N N . VAL A 1 96 ? 0.707 -2.267 -13.802 1.00 90.12 96 VAL A N 1
ATOM 737 C CA . VAL A 1 96 ? 0.215 -3.642 -13.816 1.00 90.12 96 VAL A CA 1
ATOM 738 C C . VAL A 1 96 ? 0.385 -4.253 -15.199 1.00 90.12 96 VAL A C 1
ATOM 740 O O . VAL A 1 96 ? 0.506 -3.557 -16.214 1.00 90.12 96 VAL A O 1
ATOM 743 N N . CYS A 1 97 ? 0.383 -5.581 -15.233 1.00 86.19 97 CYS A N 1
ATOM 744 C CA . CYS A 1 97 ? 0.558 -6.371 -16.446 1.00 86.19 97 CYS A CA 1
ATOM 745 C C . CYS A 1 97 ? -0.629 -7.328 -16.678 1.00 86.19 97 CYS A C 1
ATOM 747 O O . CYS A 1 97 ? -0.462 -8.473 -17.104 1.00 86.19 97 CYS A O 1
ATOM 749 N N . GLY A 1 98 ? -1.841 -6.853 -16.379 1.00 74.50 98 GLY A N 1
ATOM 750 C CA . GLY A 1 98 ? -3.100 -7.570 -16.597 1.00 74.50 98 GLY A CA 1
ATOM 751 C C . GLY A 1 98 ? -3.536 -7.649 -18.065 1.00 74.50 98 GLY A C 1
ATOM 752 O O . GLY A 1 98 ? -2.835 -7.201 -18.977 1.00 74.50 98 GLY A O 1
ATOM 753 N N . ASN A 1 99 ? -4.717 -8.228 -18.315 1.00 66.44 99 ASN A N 1
ATOM 754 C CA . ASN A 1 99 ? -5.359 -8.307 -19.641 1.00 66.44 99 ASN A CA 1
ATOM 755 C C . ASN A 1 99 ? -4.461 -8.922 -20.740 1.00 66.44 99 ASN A C 1
ATOM 757 O O . ASN A 1 99 ? -4.075 -8.273 -21.718 1.00 66.44 99 ASN A O 1
ATOM 761 N N . PHE A 1 100 ? -4.112 -10.201 -20.568 1.00 66.81 100 PHE A N 1
ATOM 762 C CA . PHE A 1 100 ? -3.228 -10.967 -21.463 1.00 66.81 100 PHE A CA 1
ATOM 763 C C . PHE A 1 100 ? -1.768 -10.479 -21.502 1.00 66.81 100 PHE A C 1
ATOM 765 O O . PHE A 1 100 ? -1.025 -10.807 -22.433 1.00 66.81 100 PHE A O 1
ATOM 772 N N . GLY A 1 101 ? -1.321 -9.769 -20.462 1.00 64.31 101 GLY A N 1
ATOM 773 C CA . GLY A 1 101 ? 0.044 -9.261 -20.357 1.00 64.31 101 GLY A CA 1
ATOM 774 C C . GLY A 1 101 ? 0.253 -8.006 -21.188 1.00 64.31 101 GLY A C 1
ATOM 775 O O . GLY A 1 101 ? 1.216 -7.931 -21.945 1.00 64.31 101 GLY A O 1
ATOM 776 N N . LYS A 1 102 ? -0.680 -7.055 -21.107 1.00 74.94 102 LYS A N 1
ATOM 777 C CA . LYS A 1 102 ? -0.511 -5.726 -21.696 1.00 74.94 102 LYS A CA 1
ATOM 778 C C . LYS A 1 102 ? -0.135 -4.735 -20.593 1.00 74.94 102 LYS A C 1
ATOM 780 O O . LYS A 1 102 ? -0.742 -4.787 -19.524 1.00 74.94 102 LYS A O 1
ATOM 785 N N . PRO A 1 103 ? 0.813 -3.811 -20.843 1.00 82.06 103 PRO A N 1
ATOM 786 C CA . PRO A 1 103 ? 1.108 -2.748 -19.892 1.00 82.06 103 PRO A CA 1
ATOM 787 C C . PRO A 1 103 ? -0.151 -1.944 -19.612 1.00 82.06 103 PRO A C 1
ATOM 789 O O . PRO A 1 103 ? -0.805 -1.471 -20.547 1.00 82.06 103 PRO A O 1
ATOM 792 N N . ASN A 1 104 ? -0.447 -1.730 -18.338 1.00 88.69 104 ASN A N 1
ATOM 793 C CA . ASN A 1 104 ? -1.478 -0.798 -17.934 1.00 88.69 104 ASN A CA 1
ATOM 794 C C . ASN A 1 104 ? -0.952 0.086 -16.802 1.00 88.69 104 ASN A C 1
ATOM 796 O O . ASN A 1 104 ? -0.550 -0.400 -15.749 1.00 88.69 104 ASN A O 1
ATOM 800 N N . ARG A 1 105 ? -0.915 1.394 -17.059 1.00 91.25 105 ARG A N 1
ATOM 801 C CA . ARG A 1 105 ? -0.459 2.398 -16.099 1.00 91.25 105 ARG A CA 1
ATOM 802 C C . ARG A 1 105 ? -1.681 3.016 -15.447 1.00 91.25 105 ARG A C 1
ATOM 804 O O . ARG A 1 105 ? -2.524 3.585 -16.143 1.00 91.25 105 ARG A O 1
ATOM 811 N N . VAL A 1 106 ? -1.775 2.894 -14.133 1.00 92.50 106 VAL A N 1
ATOM 812 C CA . VAL A 1 106 ? -2.792 3.568 -13.331 1.00 92.50 106 VAL A CA 1
ATOM 813 C C . VAL A 1 106 ? -2.148 4.819 -12.769 1.00 92.50 106 VAL A C 1
ATOM 815 O O . VAL A 1 106 ? -1.213 4.715 -11.987 1.00 92.50 106 VAL A O 1
ATOM 818 N N . ASN A 1 107 ? -2.607 5.987 -13.207 1.00 93.94 107 ASN A N 1
ATOM 819 C CA . ASN A 1 107 ? -2.243 7.251 -12.580 1.00 93.94 107 ASN A CA 1
ATOM 820 C C . ASN A 1 107 ? -3.057 7.390 -11.292 1.00 93.94 107 ASN A C 1
ATOM 822 O O . ASN A 1 107 ? -4.286 7.474 -11.362 1.00 93.94 107 ASN A O 1
ATOM 826 N N . ILE A 1 108 ? -2.380 7.391 -10.148 1.00 93.69 108 ILE A N 1
ATOM 827 C CA . ILE A 1 108 ? -3.026 7.302 -8.839 1.00 93.69 108 ILE A CA 1
ATOM 828 C C . ILE A 1 108 ? -3.881 8.551 -8.585 1.00 93.69 108 ILE A C 1
ATOM 830 O O . ILE A 1 108 ? -5.100 8.437 -8.429 1.00 93.69 108 ILE A O 1
ATOM 834 N N . GLY A 1 109 ? -3.306 9.755 -8.646 1.00 92.19 109 GLY A N 1
ATOM 835 C CA . GLY A 1 109 ? -4.060 10.972 -8.328 1.00 92.19 109 GLY A CA 1
ATOM 836 C C . GLY A 1 109 ? -5.204 11.306 -9.282 1.00 92.19 109 GLY A C 1
ATOM 837 O O . GLY A 1 109 ? -6.214 11.897 -8.871 1.00 92.19 109 GLY A O 1
ATOM 838 N N . LEU A 1 110 ? -5.128 10.883 -10.546 1.00 91.75 110 LEU A N 1
ATOM 839 C CA . LEU A 1 110 ? -6.193 11.129 -11.523 1.00 91.75 110 LEU A CA 1
ATOM 840 C C . LEU A 1 110 ? -7.260 10.037 -11.575 1.00 91.75 110 LEU A C 1
ATOM 842 O O . LEU A 1 110 ? -8.407 10.362 -11.877 1.00 91.75 110 LEU A O 1
ATOM 846 N N . GLN A 1 111 ? -6.907 8.773 -11.333 1.00 92.25 111 GLN A N 1
ATOM 847 C CA . GLN A 1 111 ? -7.789 7.640 -11.647 1.00 92.25 111 GLN A CA 1
ATOM 848 C C . GLN A 1 111 ? -8.257 6.847 -10.429 1.00 92.25 111 GLN A C 1
ATOM 850 O O . GLN A 1 111 ? -9.163 6.030 -10.577 1.00 92.25 111 GLN A O 1
ATOM 855 N N . SER A 1 112 ? -7.672 7.072 -9.253 1.00 91.44 112 SER A N 1
ATOM 856 C CA . SER A 1 112 ? -7.973 6.288 -8.058 1.00 91.44 112 SER A CA 1
ATOM 857 C C . SER A 1 112 ? -8.707 7.125 -7.020 1.00 91.44 112 SER A C 1
ATOM 859 O O . SER A 1 112 ? -8.278 8.219 -6.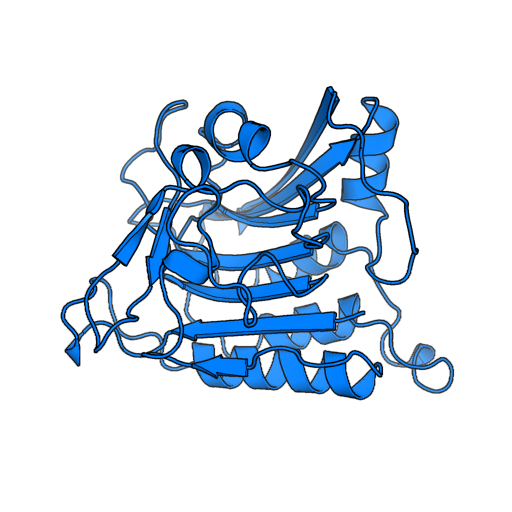650 1.00 91.44 112 SER A O 1
ATOM 861 N N . ARG A 1 113 ? -9.837 6.612 -6.545 1.00 90.75 113 ARG A N 1
ATOM 862 C CA . ARG A 1 113 ? -10.593 7.117 -5.398 1.00 90.75 113 ARG A CA 1
ATOM 863 C C . ARG A 1 113 ? -10.885 5.888 -4.552 1.00 90.75 113 ARG A C 1
ATOM 865 O O . ARG A 1 113 ? -11.397 4.917 -5.078 1.00 90.75 113 ARG A O 1
ATOM 872 N N . TRP A 1 114 ? -10.440 5.872 -3.304 1.00 91.38 114 TRP A N 1
ATOM 873 C CA . TRP A 1 114 ? -10.473 4.664 -2.484 1.00 91.38 114 TRP A CA 1
ATOM 874 C C . TRP A 1 114 ? -11.247 4.891 -1.195 1.00 91.38 114 TRP A C 1
ATOM 876 O O . TRP A 1 114 ? -11.142 5.947 -0.556 1.00 91.38 114 TRP A O 1
ATOM 886 N N . GLY A 1 115 ? -12.031 3.876 -0.835 1.00 88.00 115 GLY A N 1
ATOM 887 C CA . GLY A 1 115 ? -12.940 3.886 0.308 1.00 88.00 115 GLY A CA 1
ATOM 888 C C . GLY A 1 115 ? -14.227 4.694 0.100 1.00 88.00 115 GLY A C 1
ATOM 889 O O . GLY A 1 115 ? -15.005 4.822 1.035 1.00 88.00 115 GLY A O 1
ATOM 890 N N . ASN A 1 116 ? -14.492 5.246 -1.092 1.00 84.62 116 ASN A N 1
ATOM 891 C CA . ASN A 1 116 ? -15.812 5.815 -1.398 1.00 84.62 116 ASN A CA 1
ATOM 892 C C . ASN A 1 116 ? -16.834 4.720 -1.655 1.00 84.62 116 ASN A C 1
ATOM 894 O O . ASN A 1 116 ? -16.524 3.739 -2.316 1.00 84.62 116 ASN A O 1
ATOM 898 N N . ALA A 1 117 ? -18.093 4.984 -1.298 1.00 74.62 117 ALA A N 1
ATOM 899 C CA . ALA A 1 117 ? -19.221 4.147 -1.686 1.00 74.62 117 ALA A CA 1
ATOM 900 C C . ALA A 1 117 ? -19.282 3.946 -3.222 1.00 74.62 117 ALA A C 1
ATOM 902 O O . ALA A 1 117 ? -19.197 4.937 -3.960 1.00 74.62 117 ALA A O 1
ATOM 903 N N . PRO A 1 118 ? -19.469 2.702 -3.712 1.00 72.00 118 PRO A N 1
ATOM 904 C CA . PRO A 1 118 ? -19.795 1.479 -2.957 1.00 72.00 118 PRO A CA 1
ATOM 905 C C . PRO A 1 118 ? -18.591 0.722 -2.351 1.00 72.00 118 PRO A C 1
ATOM 907 O O . PRO A 1 118 ? -18.787 -0.323 -1.731 1.00 72.00 118 PRO A O 1
ATOM 910 N N . GLY A 1 119 ? -17.370 1.212 -2.550 1.00 82.44 119 GLY A N 1
ATOM 911 C CA . GLY A 1 119 ? -16.133 0.614 -2.068 1.00 82.44 119 GLY A CA 1
ATOM 912 C C . GLY A 1 119 ? -15.935 0.665 -0.548 1.00 82.44 119 GLY A C 1
ATOM 913 O O . GLY A 1 119 ? -16.519 1.500 0.138 1.00 82.44 119 GLY A O 1
ATOM 914 N N . ASN A 1 120 ? -15.099 -0.239 -0.026 1.00 88.81 120 ASN A N 1
ATOM 915 C CA . ASN A 1 120 ? -14.860 -0.431 1.415 1.00 88.81 120 ASN A CA 1
ATOM 916 C C . ASN A 1 120 ? -13.383 -0.318 1.823 1.00 88.81 120 ASN A C 1
ATOM 918 O O . ASN A 1 120 ? -13.044 -0.616 2.965 1.00 88.81 120 ASN A O 1
ATOM 922 N N . LEU A 1 121 ? -12.487 0.042 0.899 1.00 93.56 121 LEU A N 1
ATOM 923 C CA . LEU A 1 121 ? -11.054 -0.001 1.169 1.00 93.56 121 LEU A CA 1
ATOM 924 C C . LEU A 1 121 ? -10.650 1.020 2.235 1.00 93.56 121 LEU A C 1
ATOM 926 O O . LEU A 1 121 ? -10.712 2.227 2.007 1.00 93.56 121 LEU A O 1
ATOM 930 N N . GLN A 1 122 ? -10.168 0.511 3.367 1.00 96.12 122 GLN A N 1
ATOM 931 C CA . GLN A 1 122 ? -9.667 1.294 4.496 1.00 96.12 122 GLN A CA 1
ATOM 932 C C . GLN A 1 122 ? -8.137 1.338 4.511 1.00 96.12 122 GLN A C 1
ATOM 934 O O . GLN A 1 122 ? -7.552 2.360 4.869 1.00 96.12 122 GLN A O 1
ATOM 939 N N . PHE A 1 123 ? -7.472 0.272 4.062 1.00 97.81 123 PHE A N 1
ATOM 940 C CA . PHE A 1 123 ? -6.015 0.171 4.099 1.00 97.81 123 PHE A CA 1
ATOM 941 C C . PHE A 1 123 ? -5.440 -0.258 2.755 1.00 97.81 123 PHE A C 1
ATOM 943 O O . PHE A 1 123 ? -5.763 -1.331 2.246 1.00 97.81 123 PHE A O 1
ATOM 950 N N . LEU A 1 124 ? -4.539 0.554 2.204 1.00 97.44 124 LEU A N 1
ATOM 951 C CA . LEU A 1 124 ? -3.830 0.227 0.972 1.00 97.44 124 LEU A CA 1
ATOM 952 C C . LEU A 1 124 ? -2.330 0.136 1.221 1.00 97.44 124 LEU A C 1
ATOM 954 O O . LEU A 1 124 ? -1.694 1.099 1.645 1.00 97.44 124 LEU A O 1
ATOM 958 N N . PHE A 1 125 ? -1.757 -1.014 0.906 1.00 98.00 125 PHE A N 1
ATOM 959 C CA . PHE A 1 125 ? -0.347 -1.294 1.108 1.00 98.00 125 PHE A CA 1
ATOM 960 C C . PHE A 1 125 ? 0.321 -1.501 -0.246 1.00 98.00 125 PHE A C 1
ATOM 962 O O . PHE A 1 125 ? 0.085 -2.516 -0.903 1.00 98.00 125 PHE A O 1
ATOM 969 N N . LEU A 1 126 ? 1.119 -0.525 -0.680 1.00 96.88 126 LEU A N 1
ATOM 970 C CA . LEU A 1 126 ? 1.778 -0.548 -1.983 1.00 96.88 126 LEU A CA 1
ATOM 971 C C . LEU A 1 126 ? 3.259 -0.851 -1.830 1.00 96.88 126 LEU A C 1
ATOM 973 O O . LEU A 1 126 ? 4.072 0.053 -1.648 1.00 96.88 126 LEU A O 1
ATOM 977 N N . ASP A 1 127 ? 3.624 -2.115 -1.971 1.00 96.38 127 ASP A N 1
ATOM 978 C CA . ASP A 1 127 ? 5.017 -2.478 -2.125 1.00 96.38 127 ASP A CA 1
ATOM 979 C C . ASP A 1 127 ? 5.462 -2.422 -3.586 1.00 96.38 127 ASP A C 1
ATOM 981 O O . ASP A 1 127 ? 5.549 -3.422 -4.294 1.00 96.38 127 ASP A O 1
ATOM 985 N N . ALA A 1 128 ? 5.668 -1.206 -4.074 1.00 94.56 128 ALA A N 1
ATOM 986 C CA . ALA A 1 128 ? 6.016 -0.986 -5.465 1.00 94.56 128 ALA A CA 1
ATOM 987 C C . ALA A 1 128 ? 7.071 0.102 -5.638 1.00 94.56 128 ALA A C 1
ATOM 989 O O . ALA A 1 128 ? 7.329 0.888 -4.718 1.00 94.56 128 ALA A O 1
ATOM 990 N N . SER A 1 129 ? 7.622 0.168 -6.851 1.00 91.06 129 SER A N 1
ATOM 991 C CA . SER A 1 129 ? 8.584 1.189 -7.268 1.00 91.06 129 SER A CA 1
ATOM 992 C C . SER A 1 129 ? 7.982 2.594 -7.310 1.00 91.06 129 SER A C 1
ATOM 994 O O . SER A 1 129 ? 7.209 2.921 -8.211 1.00 91.06 129 SER A O 1
ATOM 996 N N . CYS A 1 130 ? 8.358 3.441 -6.354 1.00 91.19 130 CYS A N 1
ATOM 997 C CA . CYS A 1 130 ? 7.982 4.858 -6.267 1.00 91.19 130 CYS A CA 1
ATOM 998 C C . CYS A 1 130 ? 6.478 5.206 -6.447 1.00 91.19 130 CYS A C 1
ATOM 1000 O O . CYS A 1 130 ? 6.174 6.173 -7.147 1.00 91.19 130 CYS A O 1
ATOM 1002 N N . PRO A 1 131 ? 5.506 4.474 -5.865 1.00 92.38 131 PRO A N 1
ATOM 1003 C CA . PRO A 1 131 ? 4.086 4.801 -6.001 1.00 92.38 131 PRO A CA 1
ATOM 1004 C C . PRO A 1 131 ? 3.656 6.018 -5.165 1.00 92.38 131 PRO A C 1
ATOM 1006 O O . PRO A 1 131 ? 2.485 6.381 -5.201 1.00 92.38 131 PRO A O 1
ATOM 1009 N N . MET A 1 132 ? 4.548 6.597 -4.355 1.00 95.06 132 MET A N 1
ATOM 1010 C CA . MET A 1 132 ? 4.242 7.692 -3.432 1.00 95.06 132 MET A CA 1
ATOM 1011 C C . MET A 1 132 ? 5.395 8.690 -3.365 1.00 95.06 132 MET A C 1
ATOM 1013 O O . MET A 1 132 ? 6.120 8.707 -2.368 1.00 95.06 132 MET A O 1
ATOM 1017 N N . ASP A 1 133 ? 5.617 9.505 -4.395 1.00 94.00 133 ASP A N 1
ATOM 1018 C CA . ASP A 1 133 ? 6.745 10.434 -4.348 1.00 94.00 133 ASP A CA 1
ATOM 1019 C C . ASP A 1 133 ? 6.551 11.557 -3.309 1.00 94.00 133 ASP A C 1
ATOM 1021 O O . ASP A 1 133 ? 5.498 12.186 -3.214 1.00 94.00 133 ASP A O 1
ATOM 1025 N N . LEU A 1 134 ? 7.590 11.844 -2.513 1.00 93.81 134 LEU A N 1
ATOM 1026 C CA . LEU A 1 134 ? 7.510 12.831 -1.428 1.00 93.81 134 LEU A CA 1
ATOM 1027 C C . LEU A 1 134 ? 7.184 14.245 -1.913 1.00 93.81 134 LEU A C 1
ATOM 1029 O O . LEU A 1 134 ? 6.615 15.030 -1.151 1.00 93.81 134 LEU A O 1
ATOM 1033 N N . ILE A 1 135 ? 7.569 14.591 -3.144 1.00 92.75 135 ILE A N 1
ATOM 1034 C CA . ILE A 1 135 ? 7.371 15.929 -3.701 1.00 92.75 135 ILE A CA 1
ATOM 1035 C C . ILE A 1 135 ? 5.945 16.066 -4.251 1.00 92.75 135 ILE A C 1
ATOM 1037 O O . ILE A 1 135 ? 5.360 17.146 -4.137 1.00 92.75 135 ILE A O 1
ATOM 1041 N N . SER A 1 136 ? 5.373 14.997 -4.815 1.00 92.31 136 SER A N 1
ATOM 1042 C CA . SER A 1 136 ? 4.032 14.987 -5.420 1.00 92.31 136 SER A CA 1
ATOM 1043 C C . SER A 1 136 ? 2.906 14.650 -4.439 1.00 92.31 136 SER A C 1
ATOM 1045 O O . SER A 1 136 ? 1.754 14.982 -4.722 1.00 92.31 136 SER A O 1
ATOM 1047 N N . ILE A 1 137 ? 3.207 14.048 -3.281 1.00 91.62 137 ILE A N 1
ATOM 1048 C CA . ILE A 1 137 ? 2.208 13.421 -2.399 1.00 91.62 137 ILE A CA 1
ATOM 1049 C C . ILE A 1 137 ? 1.009 14.316 -2.053 1.00 91.62 137 ILE A C 1
ATOM 1051 O O . ILE A 1 137 ? -0.130 13.855 -2.041 1.00 91.62 137 ILE A O 1
ATOM 1055 N N . SER A 1 138 ? 1.217 15.612 -1.806 1.00 88.75 138 SER A N 1
ATOM 1056 C CA . SER A 1 138 ? 0.116 16.517 -1.457 1.00 88.75 138 SER A CA 1
ATOM 1057 C C . SER A 1 138 ? -0.838 16.786 -2.620 1.00 88.75 138 SER A C 1
ATOM 1059 O O . SER A 1 138 ? -2.022 17.035 -2.396 1.00 88.75 138 SER A O 1
ATOM 1061 N N . ASN A 1 139 ? -0.342 16.725 -3.855 1.00 88.88 139 ASN A N 1
ATOM 1062 C CA . ASN A 1 139 ? -1.136 16.957 -5.054 1.00 88.88 139 ASN A CA 1
ATOM 1063 C C . ASN A 1 139 ? -1.732 15.660 -5.602 1.00 88.88 139 ASN A C 1
ATOM 1065 O O . ASN A 1 139 ? -2.887 15.668 -6.028 1.00 88.88 139 ASN A O 1
ATOM 1069 N N . ASP A 1 140 ? -0.970 14.564 -5.587 1.00 91.69 140 ASP A N 1
ATOM 1070 C CA . ASP A 1 140 ? -1.392 13.311 -6.213 1.00 91.69 140 ASP A CA 1
ATOM 1071 C C . ASP A 1 140 ? -2.201 12.431 -5.253 1.00 91.69 140 ASP A C 1
ATOM 1073 O O . ASP A 1 140 ? -3.229 11.884 -5.636 1.00 91.69 140 ASP A O 1
ATOM 1077 N N . TRP A 1 141 ? -1.828 12.358 -3.973 1.00 94.31 141 TRP A N 1
ATOM 1078 C CA . TRP A 1 141 ? -2.447 11.404 -3.048 1.00 94.31 141 TRP A CA 1
ATOM 1079 C C . TRP A 1 141 ? -3.647 11.939 -2.274 1.00 94.31 141 TRP A C 1
ATOM 1081 O O . TRP A 1 141 ? -4.550 11.171 -1.960 1.00 94.31 141 TRP A O 1
ATOM 1091 N N . PHE A 1 142 ? -3.732 13.235 -1.977 1.00 93.19 142 PHE A N 1
ATOM 1092 C CA . PHE A 1 142 ? -4.866 13.754 -1.193 1.00 93.19 142 PHE A CA 1
ATOM 1093 C C . PHE A 1 142 ? -6.235 13.517 -1.864 1.00 93.19 142 PHE A C 1
ATOM 1095 O O . PHE A 1 142 ? -7.167 13.113 -1.164 1.00 93.19 142 PHE A O 1
ATOM 1102 N N . PRO A 1 143 ? -6.401 13.689 -3.195 1.00 91.06 143 PRO A N 1
ATOM 1103 C CA . PRO A 1 143 ? -7.677 13.422 -3.870 1.00 91.06 143 PRO A CA 1
ATOM 1104 C C . PRO A 1 143 ? -8.129 11.955 -3.839 1.00 91.06 143 PRO A C 1
ATOM 1106 O O . PRO A 1 143 ? -9.306 11.679 -4.092 1.00 91.06 143 PRO A O 1
ATOM 1109 N N . VAL A 1 144 ? -7.205 11.031 -3.568 1.00 91.94 144 VAL A N 1
ATOM 1110 C CA . VAL A 1 144 ? -7.428 9.581 -3.583 1.00 91.94 144 VAL A CA 1
ATOM 1111 C C . VAL A 1 144 ? -8.234 9.124 -2.370 1.00 91.94 144 VAL A C 1
ATOM 1113 O O . VAL A 1 144 ? -9.055 8.217 -2.475 1.00 91.94 144 VAL A O 1
ATOM 1116 N N . PHE A 1 145 ? -8.053 9.779 -1.225 1.00 94.00 145 PHE A N 1
ATOM 1117 C CA . PHE A 1 145 ? -8.722 9.428 0.024 1.00 94.00 145 PHE A CA 1
ATOM 1118 C C . PHE A 1 145 ? -10.201 9.834 -0.008 1.00 94.00 145 PHE A C 1
ATOM 1120 O O . PHE A 1 145 ? -10.545 11.001 0.194 1.00 94.00 145 PHE A O 1
ATOM 1127 N N . ARG A 1 146 ? -11.098 8.866 -0.236 1.00 90.62 146 ARG A N 1
ATOM 1128 C CA . ARG A 1 146 ? -12.561 9.055 -0.192 1.00 90.62 146 ARG A CA 1
ATOM 1129 C C . ARG A 1 146 ? -13.277 8.191 0.850 1.00 90.62 146 ARG A C 1
ATOM 1131 O O . ARG A 1 146 ? -14.483 8.001 0.765 1.00 90.62 146 ARG A O 1
ATOM 1138 N N . GLY A 1 147 ? -12.520 7.724 1.830 1.00 90.94 147 GLY A N 1
ATOM 1139 C CA . GLY A 1 147 ? -12.929 6.784 2.871 1.00 90.94 147 GLY A CA 1
ATOM 1140 C C . GLY A 1 147 ? -11.780 5.856 3.258 1.00 90.94 147 GLY A C 1
ATOM 1141 O O . GLY A 1 147 ? -11.850 5.199 4.281 1.00 90.94 147 GLY A O 1
ATOM 1142 N N . LEU A 1 148 ? -10.682 5.866 2.492 1.00 94.81 148 LEU A N 1
ATOM 1143 C CA . LEU A 1 148 ? -9.406 5.265 2.873 1.00 94.81 148 LEU A CA 1
ATOM 1144 C C . LEU A 1 148 ? -8.873 5.857 4.189 1.00 94.81 148 LEU A C 1
ATOM 1146 O O . LEU A 1 148 ? -8.934 7.068 4.394 1.00 94.81 148 LEU A O 1
ATOM 1150 N N . HIS A 1 149 ? -8.314 5.019 5.062 1.00 96.75 149 HIS A N 1
ATOM 1151 C CA . HIS A 1 149 ? -7.748 5.426 6.351 1.00 96.75 149 HIS A CA 1
ATOM 1152 C C . HIS A 1 149 ? -6.256 5.709 6.220 1.00 96.75 149 HIS A C 1
ATOM 1154 O O . HIS A 1 149 ? -5.797 6.819 6.497 1.00 96.75 149 HIS A O 1
ATOM 1160 N N . VAL A 1 150 ? -5.503 4.700 5.775 1.00 98.06 150 VAL A N 1
ATOM 1161 C CA . VAL A 1 150 ? -4.041 4.730 5.710 1.00 98.06 150 VAL A CA 1
ATOM 1162 C C . VAL A 1 150 ? -3.570 4.091 4.408 1.00 98.06 150 VAL A C 1
ATOM 1164 O O . VAL A 1 150 ? -4.029 3.011 4.033 1.00 98.06 150 VAL A O 1
ATOM 1167 N N . ALA A 1 151 ? -2.613 4.742 3.751 1.00 97.94 151 ALA A N 1
ATOM 1168 C CA . ALA A 1 151 ? -1.859 4.166 2.648 1.00 97.94 151 ALA A CA 1
ATOM 1169 C C . ALA A 1 151 ? -0.366 4.119 2.973 1.00 97.94 151 ALA A C 1
ATOM 1171 O O . ALA A 1 151 ? 0.177 5.050 3.578 1.00 97.94 151 ALA A O 1
ATOM 1172 N N . THR A 1 152 ? 0.297 3.047 2.547 1.00 98.00 152 THR A N 1
ATOM 1173 C CA . THR A 1 152 ? 1.754 2.903 2.615 1.00 98.00 152 THR A CA 1
ATOM 1174 C C . THR A 1 152 ? 2.335 2.731 1.223 1.00 98.00 152 THR A C 1
ATOM 1176 O O . THR A 1 152 ? 1.682 2.186 0.332 1.00 98.00 152 THR A O 1
ATOM 1179 N N . GLY A 1 153 ? 3.579 3.160 1.049 1.00 96.62 153 GLY A N 1
ATOM 1180 C CA . GLY A 1 153 ? 4.299 2.983 -0.201 1.00 96.62 153 GLY A CA 1
ATOM 1181 C C . GLY A 1 153 ? 5.728 3.479 -0.132 1.00 96.62 153 GLY A C 1
ATOM 1182 O O . GLY A 1 153 ? 6.288 3.625 0.957 1.00 96.62 153 GLY A O 1
ATOM 1183 N N . ASN A 1 154 ? 6.320 3.734 -1.293 1.00 95.69 154 ASN A N 1
ATOM 1184 C CA . ASN A 1 154 ? 7.720 4.114 -1.410 1.00 95.69 154 ASN A CA 1
ATOM 1185 C C . ASN A 1 154 ? 7.884 5.362 -2.289 1.00 95.69 154 ASN A C 1
ATOM 1187 O O . ASN A 1 154 ? 7.112 5.575 -3.224 1.00 95.69 154 ASN A O 1
ATOM 1191 N N . SER A 1 155 ? 8.912 6.159 -2.002 1.00 95.31 155 SER A N 1
ATOM 1192 C CA . SER A 1 155 ? 9.369 7.301 -2.804 1.00 95.31 155 SER A CA 1
ATOM 1193 C C . SER A 1 155 ? 10.814 7.087 -3.206 1.00 95.31 155 SER A C 1
ATOM 1195 O O . SER A 1 155 ? 11.630 6.645 -2.396 1.00 95.31 155 SER A O 1
ATOM 1197 N N . GLY A 1 156 ? 11.144 7.469 -4.430 1.00 93.19 156 GLY A N 1
ATOM 1198 C CA . GLY A 1 156 ? 12.479 7.314 -4.963 1.00 93.19 156 GLY A CA 1
ATOM 1199 C C . GLY A 1 156 ? 12.626 7.990 -6.316 1.00 93.19 156 GLY A C 1
ATOM 1200 O O . GLY A 1 156 ? 11.785 8.777 -6.749 1.00 93.19 156 GLY A O 1
ATOM 1201 N N . THR A 1 157 ? 13.707 7.665 -7.009 1.00 91.81 157 THR A N 1
ATOM 1202 C CA . THR A 1 157 ? 13.970 8.144 -8.368 1.00 91.81 157 THR A CA 1
ATOM 1203 C C . THR A 1 157 ? 14.275 6.965 -9.275 1.00 91.81 157 THR A C 1
ATOM 1205 O O . THR A 1 157 ? 14.474 5.844 -8.818 1.00 91.81 157 THR A O 1
ATOM 1208 N N . ASN A 1 158 ? 14.372 7.195 -10.581 1.00 89.25 158 ASN A N 1
ATOM 1209 C CA . ASN A 1 158 ? 14.805 6.165 -11.536 1.00 89.25 158 ASN A CA 1
ATOM 1210 C C . ASN A 1 158 ? 16.185 5.529 -11.237 1.00 89.25 158 ASN A C 1
ATOM 1212 O O . ASN A 1 158 ? 16.578 4.591 -11.928 1.00 89.25 158 ASN A O 1
ATOM 1216 N N . SER A 1 159 ? 16.926 6.051 -10.257 1.00 89.38 159 SER A N 1
ATOM 1217 C CA . SER A 1 159 ? 18.227 5.550 -9.804 1.00 89.38 159 SER A CA 1
ATOM 1218 C C . SER A 1 159 ? 18.241 5.079 -8.344 1.00 89.38 159 SER A C 1
ATOM 1220 O O . SER A 1 159 ? 19.283 4.627 -7.874 1.00 89.38 159 SER A O 1
ATOM 1222 N N . GLN A 1 160 ? 17.122 5.237 -7.630 1.00 91.69 160 GLN A N 1
ATOM 1223 C CA . GLN A 1 160 ? 16.960 4.981 -6.198 1.00 91.69 160 GLN A CA 1
ATOM 1224 C C . GLN A 1 160 ? 15.557 4.415 -5.985 1.00 91.69 160 GLN A C 1
ATOM 1226 O O . GLN A 1 160 ? 14.613 5.171 -5.777 1.00 91.69 160 GLN A O 1
ATOM 1231 N N . ASP A 1 161 ? 15.424 3.102 -6.097 1.00 90.06 161 ASP A N 1
ATOM 1232 C CA . ASP A 1 161 ? 14.142 2.397 -6.123 1.00 90.06 161 ASP A CA 1
ATOM 1233 C C . ASP A 1 161 ? 14.043 1.325 -5.023 1.00 90.06 161 ASP A C 1
ATOM 1235 O O . ASP A 1 161 ? 15.042 0.922 -4.416 1.00 90.06 161 ASP A O 1
ATOM 1239 N N . THR A 1 162 ? 12.839 0.823 -4.776 1.00 90.19 162 THR A N 1
ATOM 1240 C CA . THR A 1 162 ? 12.624 -0.424 -4.045 1.00 90.19 162 THR A CA 1
ATOM 1241 C C . THR A 1 162 ? 13.166 -1.613 -4.821 1.00 90.19 162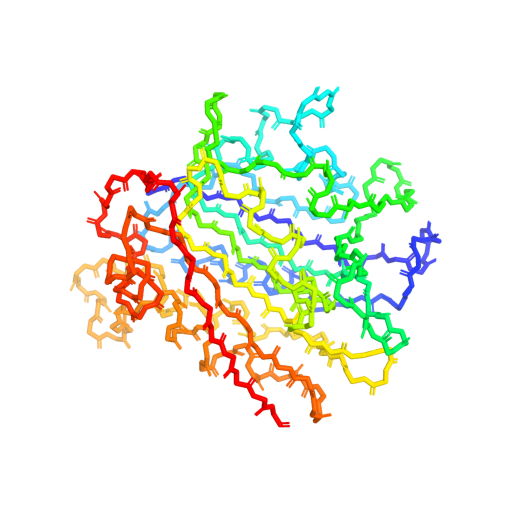 THR A C 1
ATOM 1243 O O . THR A 1 162 ? 12.964 -1.732 -6.028 1.00 90.19 162 THR A O 1
ATOM 1246 N N . LEU A 1 163 ? 13.852 -2.514 -4.125 1.00 91.12 163 LEU A N 1
ATOM 1247 C CA . LEU A 1 163 ? 14.275 -3.797 -4.669 1.00 91.12 163 LEU A CA 1
ATOM 1248 C C . LEU A 1 163 ? 13.159 -4.826 -4.477 1.00 91.12 163 LEU A C 1
ATOM 1250 O O . LEU A 1 163 ? 12.361 -4.740 -3.536 1.00 91.12 163 LEU A O 1
ATOM 1254 N N . ASP A 1 164 ? 13.166 -5.816 -5.367 1.00 91.62 164 ASP A N 1
ATOM 1255 C CA . ASP A 1 164 ? 12.351 -7.023 -5.264 1.00 91.62 164 ASP A CA 1
ATOM 1256 C C . ASP A 1 164 ? 12.676 -7.759 -3.954 1.00 91.62 164 ASP A C 1
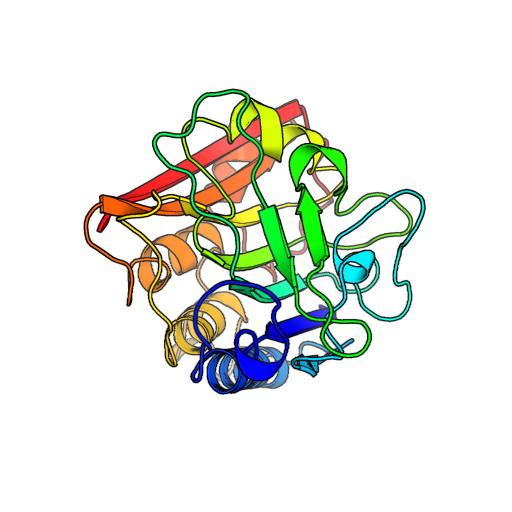ATOM 1258 O O . ASP A 1 164 ? 13.848 -8.036 -3.674 1.00 91.62 164 ASP A O 1
ATOM 1262 N N . SER A 1 165 ? 11.659 -8.053 -3.141 1.00 91.38 165 SER A N 1
ATOM 1263 C CA . SER A 1 165 ? 11.825 -8.620 -1.799 1.00 91.38 165 SER A CA 1
ATOM 1264 C C . SER A 1 165 ? 10.955 -9.853 -1.615 1.00 91.38 165 SER A C 1
ATOM 1266 O O . SER A 1 165 ? 9.771 -9.841 -1.913 1.00 91.38 165 SER A O 1
ATOM 1268 N N . SER A 1 166 ? 11.516 -10.920 -1.043 1.00 86.88 166 SER A N 1
ATOM 1269 C CA . SER A 1 166 ? 10.729 -12.078 -0.591 1.00 86.88 166 SER A CA 1
ATOM 1270 C C . SER A 1 166 ? 10.204 -11.918 0.837 1.00 86.88 166 SER A C 1
ATOM 1272 O O . SER A 1 166 ? 9.420 -12.738 1.310 1.00 86.88 166 SER A O 1
ATOM 1274 N N . ASN A 1 167 ? 10.699 -10.918 1.570 1.00 91.00 167 ASN A N 1
ATOM 1275 C CA . ASN A 1 167 ? 10.575 -10.859 3.025 1.00 91.00 167 ASN A CA 1
ATOM 1276 C C . ASN A 1 167 ? 9.680 -9.715 3.497 1.00 91.00 167 ASN A C 1
ATOM 1278 O O . ASN A 1 167 ? 9.035 -9.857 4.540 1.00 91.00 167 ASN A O 1
ATOM 1282 N N . ARG A 1 168 ? 9.649 -8.592 2.769 1.00 94.69 168 ARG A N 1
ATOM 1283 C CA . ARG A 1 168 ? 8.995 -7.354 3.207 1.00 94.69 168 ARG A CA 1
ATOM 1284 C C . ARG A 1 168 ? 7.510 -7.575 3.503 1.00 94.69 168 ARG A C 1
ATOM 1286 O O . ARG A 1 168 ? 7.088 -7.292 4.625 1.00 94.69 168 ARG A O 1
ATOM 1293 N N . GLY A 1 169 ? 6.761 -8.199 2.598 1.00 95.81 169 GLY A N 1
ATOM 1294 C CA . GLY A 1 169 ? 5.350 -8.549 2.788 1.00 95.81 169 GLY A CA 1
ATOM 1295 C C . GLY A 1 169 ? 5.101 -9.452 3.995 1.00 95.81 169 GLY A C 1
ATOM 1296 O O . GLY A 1 169 ? 4.226 -9.154 4.805 1.00 95.81 169 GLY A O 1
ATOM 1297 N N . SER A 1 170 ? 5.908 -10.502 4.196 1.00 95.81 170 SER A N 1
ATOM 1298 C CA . SER A 1 170 ? 5.792 -11.370 5.381 1.00 95.81 170 SER A CA 1
ATOM 1299 C C . SER A 1 170 ? 6.038 -10.605 6.679 1.00 95.81 170 SER A C 1
ATOM 1301 O O . SER A 1 170 ? 5.304 -10.767 7.649 1.00 95.81 170 SER A O 1
ATOM 1303 N N . GLN A 1 171 ? 7.100 -9.801 6.736 1.00 95.69 171 GLN A N 1
ATOM 1304 C CA . GLN A 1 171 ? 7.463 -9.076 7.952 1.00 95.69 171 GLN A CA 1
ATOM 1305 C C . GLN A 1 171 ? 6.455 -7.977 8.276 1.00 95.69 171 GLN A C 1
ATOM 1307 O O . GLN A 1 171 ? 6.138 -7.754 9.445 1.00 95.69 171 GLN A O 1
ATOM 1312 N N . PHE A 1 172 ? 5.949 -7.303 7.245 1.00 97.19 172 PHE A N 1
ATOM 1313 C CA . PHE A 1 172 ? 4.913 -6.295 7.390 1.00 97.19 172 PHE A CA 1
ATOM 1314 C C . PHE A 1 172 ? 3.602 -6.928 7.863 1.00 97.19 172 PHE A C 1
ATOM 1316 O O . PHE A 1 172 ? 2.979 -6.443 8.809 1.00 97.19 172 PHE A O 1
ATOM 1323 N N . ALA A 1 173 ? 3.215 -8.059 7.271 1.00 97.19 173 ALA A N 1
ATOM 1324 C CA . ALA A 1 173 ? 2.001 -8.770 7.641 1.00 97.19 173 ALA A CA 1
ATOM 1325 C C . ALA A 1 173 ? 2.062 -9.347 9.057 1.00 97.19 173 ALA A C 1
ATOM 1327 O O . ALA A 1 173 ? 1.108 -9.185 9.811 1.00 97.19 173 ALA A O 1
ATOM 1328 N N . ALA A 1 174 ? 3.197 -9.921 9.466 1.00 95.31 174 ALA A N 1
ATOM 1329 C CA . ALA A 1 174 ? 3.391 -10.419 10.829 1.00 95.31 174 ALA A CA 1
ATOM 1330 C C . ALA A 1 174 ? 3.134 -9.339 11.897 1.00 95.31 174 ALA A C 1
ATOM 1332 O O . ALA A 1 174 ? 2.639 -9.644 12.977 1.00 95.31 174 ALA A O 1
ATOM 1333 N N . ARG A 1 175 ? 3.445 -8.072 11.588 1.00 95.44 175 ARG A N 1
ATOM 1334 C CA . ARG A 1 175 ? 3.251 -6.929 12.494 1.00 95.44 175 ARG A CA 1
ATOM 1335 C C . ARG A 1 175 ? 1.869 -6.293 12.390 1.00 95.44 175 ARG A C 1
ATOM 1337 O O . ARG A 1 175 ? 1.451 -5.630 13.330 1.00 95.44 175 ARG A O 1
ATOM 1344 N N . THR A 1 176 ? 1.161 -6.453 11.275 1.00 97.44 176 THR A N 1
ATOM 1345 C CA . THR A 1 176 ? -0.107 -5.740 11.031 1.00 97.44 176 THR A CA 1
ATOM 1346 C C . THR A 1 176 ? -1.339 -6.625 11.118 1.00 97.44 176 THR A C 1
ATOM 1348 O O . THR A 1 176 ? -2.382 -6.119 11.517 1.00 97.44 176 THR A O 1
ATOM 1351 N N . ALA A 1 177 ? -1.232 -7.924 10.828 1.00 96.44 177 ALA A N 1
ATOM 1352 C CA . ALA A 1 177 ? -2.373 -8.835 10.730 1.00 96.44 177 ALA A CA 1
ATOM 1353 C C . ALA A 1 177 ? -3.167 -8.973 12.042 1.00 96.44 177 ALA A C 1
ATOM 1355 O O . ALA A 1 177 ? -4.352 -9.259 12.005 1.00 96.44 177 ALA A O 1
ATOM 1356 N N . GLY A 1 178 ? -2.542 -8.752 13.205 1.00 93.50 178 GLY A N 1
ATOM 1357 C CA . GLY A 1 178 ? -3.224 -8.886 14.496 1.00 93.50 178 GLY A CA 1
ATOM 1358 C C . GLY A 1 178 ? -3.575 -10.340 14.800 1.00 93.50 178 GLY A C 1
ATOM 1359 O O . GLY A 1 178 ? -4.723 -10.759 14.673 1.00 93.50 178 GLY A O 1
ATOM 1360 N N . LEU A 1 179 ? -2.564 -11.123 15.191 1.00 89.94 179 LEU A N 1
ATOM 1361 C CA . LEU A 1 179 ? -2.736 -12.544 15.483 1.00 89.94 179 LEU A CA 1
ATOM 1362 C C . LEU A 1 179 ? -3.805 -12.796 16.561 1.00 89.94 179 LEU A C 1
ATOM 1364 O O . LEU A 1 179 ? -3.999 -11.961 17.447 1.00 89.94 179 LEU A O 1
ATOM 1368 N N . PRO A 1 180 ? -4.459 -13.974 16.554 1.00 84.06 180 PRO A N 1
ATOM 1369 C CA . PRO A 1 180 ? -5.430 -14.323 17.583 1.00 84.06 180 PRO A CA 1
ATOM 1370 C C . PRO A 1 180 ? -4.789 -14.259 18.975 1.00 84.06 180 PRO A C 1
ATOM 1372 O O . PRO A 1 180 ? -3.615 -14.588 19.121 1.00 84.06 180 PRO A O 1
ATOM 1375 N N . GLY A 1 181 ? -5.557 -13.920 20.017 1.00 79.75 181 GLY A N 1
ATOM 1376 C CA . GLY A 1 181 ? -5.011 -13.598 21.349 1.00 79.75 181 GLY A CA 1
ATOM 1377 C C . GLY A 1 181 ? -4.091 -14.651 21.998 1.00 79.75 181 GLY A C 1
ATOM 1378 O O . GLY A 1 181 ? -3.267 -14.311 22.839 1.00 79.75 181 GLY A O 1
ATOM 1379 N N . TRP A 1 182 ? -4.161 -15.926 21.597 1.00 82.38 182 TRP A N 1
ATOM 1380 C CA . TRP A 1 182 ? -3.234 -16.969 22.071 1.00 82.38 182 TRP A CA 1
ATOM 1381 C C . TRP A 1 182 ? -1.853 -16.947 21.375 1.00 82.38 182 TRP A C 1
ATOM 1383 O O . TRP A 1 182 ? -0.896 -17.525 21.894 1.00 82.38 182 TRP A O 1
ATOM 1393 N N . LEU A 1 183 ? -1.737 -16.264 20.232 1.00 85.38 183 LEU A N 1
ATOM 1394 C CA . LEU A 1 183 ? -0.514 -16.031 19.451 1.00 85.38 183 LEU A CA 1
ATOM 1395 C C . LEU A 1 183 ? -0.020 -14.575 19.503 1.00 85.38 183 LEU A C 1
ATOM 1397 O O . LEU A 1 183 ? 1.114 -14.323 19.106 1.00 85.38 183 LEU A O 1
ATOM 1401 N N . GLU A 1 184 ? -0.823 -13.624 19.988 1.00 83.94 184 GLU A N 1
ATOM 1402 C CA . GLU A 1 184 ? -0.497 -12.184 19.981 1.00 83.94 184 GLU A CA 1
ATOM 1403 C C . GLU A 1 184 ? 0.839 -11.859 20.675 1.00 83.94 184 GLU A C 1
ATOM 1405 O O . GLU A 1 184 ? 1.568 -10.967 20.253 1.00 83.94 184 GLU A O 1
ATOM 1410 N N . TRP A 1 185 ? 1.220 -12.629 21.696 1.00 82.50 185 TRP A N 1
ATOM 1411 C CA . TRP A 1 185 ? 2.493 -12.442 22.398 1.00 82.50 185 TRP A CA 1
ATOM 1412 C C . TRP A 1 185 ? 3.733 -12.751 21.536 1.00 82.50 185 TRP A C 1
ATOM 1414 O O . TRP A 1 185 ? 4.814 -12.250 21.845 1.00 82.50 185 TRP A O 1
ATOM 1424 N N . LEU A 1 186 ? 3.602 -13.569 20.481 1.00 82.69 186 LEU A N 1
ATOM 1425 C CA . LEU A 1 186 ? 4.701 -13.886 19.557 1.00 82.69 186 LEU A CA 1
ATOM 1426 C C . LEU A 1 186 ? 4.977 -12.727 18.601 1.00 82.69 186 LEU A C 1
ATOM 1428 O O . LEU A 1 186 ? 6.134 -12.441 18.299 1.00 82.69 186 LEU A O 1
ATOM 1432 N N . PHE A 1 187 ? 3.912 -12.071 18.138 1.00 85.00 187 PHE A N 1
ATOM 1433 C CA . PHE A 1 187 ? 3.973 -10.934 17.227 1.00 85.00 187 PHE A CA 1
ATOM 1434 C C . PHE A 1 187 ? 2.925 -9.898 17.643 1.00 85.00 187 PHE A C 1
ATOM 1436 O O . PHE A 1 187 ? 1.794 -9.930 17.147 1.00 85.00 187 PHE A O 1
ATOM 1443 N N . PRO A 1 188 ? 3.284 -8.988 18.568 1.00 88.25 188 PRO A N 1
ATOM 1444 C CA . PRO A 1 188 ? 2.402 -7.904 18.961 1.00 88.25 188 PRO A CA 1
ATOM 1445 C C . PRO A 1 188 ? 2.048 -7.051 17.749 1.00 88.25 188 PRO A C 1
ATOM 1447 O O . PRO A 1 188 ? 2.925 -6.669 16.971 1.00 88.25 188 PRO A O 1
ATOM 1450 N N . GLN A 1 189 ? 0.765 -6.734 17.605 1.00 94.62 189 GLN A N 1
ATOM 1451 C CA . GLN A 1 189 ? 0.314 -5.913 16.495 1.00 94.62 189 GLN A CA 1
ATOM 1452 C C . GLN A 1 189 ? 0.825 -4.473 16.638 1.00 94.62 189 GLN A C 1
ATOM 1454 O O . GLN A 1 189 ? 0.620 -3.808 17.658 1.00 94.62 189 GLN A O 1
ATOM 1459 N N . GLU A 1 190 ? 1.456 -3.976 15.583 1.00 96.00 190 GLU A N 1
ATOM 1460 C CA . GLU A 1 190 ? 1.873 -2.589 15.424 1.00 96.00 190 GLU A CA 1
ATOM 1461 C C . GLU A 1 190 ? 0.824 -1.800 14.634 1.00 96.00 190 GLU A C 1
ATOM 1463 O O . GLU A 1 190 ? -0.001 -2.359 13.907 1.00 96.00 190 GLU A O 1
ATOM 1468 N N . SER A 1 191 ? 0.868 -0.470 14.752 1.00 97.44 191 SER A N 1
ATOM 1469 C CA . SER A 1 191 ? 0.153 0.383 13.805 1.00 97.44 191 SER A CA 1
ATOM 1470 C C . SER A 1 191 ? 0.715 0.193 12.398 1.00 97.44 191 SER A C 1
ATOM 1472 O O . SER A 1 191 ? 1.911 -0.066 12.218 1.00 97.44 191 SER A O 1
ATOM 1474 N N . VAL A 1 192 ? -0.139 0.374 11.391 1.00 98.00 192 VAL A N 1
ATOM 1475 C CA . VAL A 1 192 ? 0.229 0.239 9.972 1.00 98.00 192 VAL A CA 1
ATOM 1476 C C . VAL A 1 192 ? 1.445 1.104 9.643 1.00 98.00 192 VAL A C 1
ATOM 1478 O O . VAL A 1 192 ? 2.419 0.634 9.053 1.00 98.00 192 VAL A O 1
ATOM 1481 N N . GLY A 1 193 ? 1.424 2.365 10.083 1.00 97.44 193 GLY A N 1
ATOM 1482 C CA . GLY A 1 193 ? 2.510 3.298 9.823 1.00 97.44 193 GLY A CA 1
ATOM 1483 C C . GLY A 1 193 ? 3.826 2.900 10.483 1.00 97.44 193 GLY A C 1
ATOM 1484 O O . GLY A 1 193 ? 4.877 3.104 9.875 1.00 97.44 193 GLY A O 1
ATOM 1485 N N . ASN A 1 194 ? 3.824 2.362 11.707 1.00 96.50 194 ASN A N 1
ATOM 1486 C CA . ASN A 1 194 ? 5.058 1.927 12.377 1.00 96.50 194 ASN A CA 1
ATOM 1487 C C . ASN A 1 194 ? 5.621 0.656 11.750 1.00 96.50 194 ASN A C 1
ATOM 1489 O O . ASN A 1 194 ? 6.813 0.621 11.440 1.00 96.50 194 ASN A O 1
ATOM 1493 N N . ALA A 1 195 ? 4.759 -0.320 11.459 1.00 97.00 195 ALA A N 1
ATOM 1494 C CA . ALA A 1 195 ? 5.164 -1.540 10.780 1.00 97.00 195 ALA A CA 1
ATOM 1495 C C . ALA A 1 195 ? 5.838 -1.225 9.435 1.00 97.00 195 ALA A C 1
ATOM 1497 O O . ALA A 1 195 ? 6.929 -1.727 9.170 1.00 97.00 195 ALA A O 1
ATOM 1498 N N . TRP A 1 196 ? 5.267 -0.319 8.630 1.00 97.12 196 TRP A N 1
ATOM 1499 C CA . TRP A 1 196 ? 5.858 0.050 7.339 1.00 97.12 196 TRP A CA 1
ATOM 1500 C C . TRP A 1 196 ? 7.171 0.825 7.476 1.00 97.12 196 TRP A C 1
ATOM 1502 O O . TRP A 1 196 ? 8.100 0.594 6.714 1.00 97.12 196 TRP A O 1
ATOM 1512 N N . MET A 1 197 ? 7.321 1.694 8.481 1.00 95.25 197 MET A N 1
ATOM 1513 C CA . MET A 1 197 ? 8.609 2.365 8.733 1.00 95.25 197 MET A CA 1
ATOM 1514 C C . MET A 1 197 ? 9.709 1.410 9.223 1.00 95.25 197 MET A C 1
ATOM 1516 O O . MET A 1 197 ? 10.889 1.775 9.207 1.00 95.25 197 MET A O 1
ATOM 1520 N N . HIS A 1 198 ? 9.350 0.210 9.685 1.00 91.62 198 HIS A N 1
ATOM 1521 C CA . HIS A 1 198 ? 10.296 -0.850 10.025 1.00 91.62 198 HIS A CA 1
ATOM 1522 C C . HIS A 1 198 ? 10.632 -1.733 8.822 1.00 91.62 198 HIS A C 1
ATOM 1524 O O . HIS A 1 198 ? 11.802 -2.044 8.610 1.00 91.62 198 HIS A O 1
ATOM 1530 N N . THR A 1 199 ? 9.626 -2.145 8.051 1.00 90.94 199 THR A N 1
ATOM 1531 C CA . THR A 1 199 ? 9.793 -3.153 6.994 1.00 90.94 199 THR A CA 1
ATOM 1532 C C . THR A 1 199 ? 9.958 -2.545 5.609 1.00 90.94 199 THR A C 1
ATOM 1534 O O . THR A 1 199 ? 10.714 -3.076 4.809 1.00 90.94 199 THR A O 1
ATOM 1537 N N . GLY A 1 200 ? 9.327 -1.407 5.326 1.00 78.75 200 GLY A N 1
ATOM 1538 C CA . GLY A 1 200 ? 9.403 -0.697 4.044 1.00 78.75 200 GLY A CA 1
ATOM 1539 C C . GLY A 1 200 ? 10.782 -0.109 3.733 1.00 78.75 200 GLY A C 1
ATOM 1540 O O . GLY A 1 200 ? 11.030 0.306 2.612 1.00 78.75 200 GLY A O 1
ATOM 1541 N N . THR A 1 201 ? 11.707 -0.087 4.698 1.00 83.12 201 THR A N 1
ATOM 1542 C CA . THR A 1 201 ? 13.122 0.256 4.457 1.00 83.12 201 THR A CA 1
ATOM 1543 C C . THR A 1 201 ? 14.007 -0.965 4.209 1.00 83.12 201 THR A C 1
ATOM 1545 O O . THR A 1 201 ? 15.209 -0.824 4.001 1.00 83.12 201 THR A O 1
ATOM 1548 N N . ILE A 1 202 ? 13.454 -2.174 4.290 1.00 82.88 202 ILE A N 1
ATOM 1549 C CA . ILE A 1 202 ? 14.170 -3.408 3.962 1.00 82.88 202 ILE A CA 1
ATOM 1550 C C . ILE A 1 202 ? 14.133 -3.570 2.451 1.00 82.88 202 ILE A C 1
ATOM 1552 O O . ILE A 1 202 ? 13.092 -3.348 1.840 1.00 82.88 202 ILE A O 1
ATOM 1556 N N . ASP A 1 203 ? 15.261 -3.958 1.860 1.00 85.56 203 ASP A N 1
ATOM 1557 C CA . ASP A 1 203 ? 15.406 -4.186 0.421 1.00 85.56 203 ASP A CA 1
ATOM 1558 C C . ASP A 1 203 ? 15.050 -2.952 -0.431 1.00 85.56 203 ASP A C 1
ATOM 1560 O O . ASP A 1 203 ? 14.466 -3.075 -1.497 1.00 85.56 203 ASP A O 1
ATOM 1564 N N . VAL A 1 204 ? 15.374 -1.737 0.014 1.00 89.00 204 VAL A N 1
ATOM 1565 C CA . VAL A 1 204 ? 15.273 -0.524 -0.822 1.00 89.00 204 VAL A CA 1
ATOM 1566 C C . VAL A 1 204 ? 16.664 0.051 -1.081 1.00 89.00 204 VAL A C 1
ATOM 1568 O O . VAL A 1 204 ? 17.572 -0.110 -0.264 1.00 89.00 204 VAL A O 1
ATOM 1571 N N . GLN A 1 205 ? 16.870 0.691 -2.233 1.00 91.94 205 GLN A N 1
ATOM 1572 C CA . GLN A 1 205 ? 18.144 1.339 -2.554 1.00 91.94 205 GLN A CA 1
ATOM 1573 C C . GLN A 1 205 ? 18.385 2.546 -1.639 1.00 91.94 205 GLN A C 1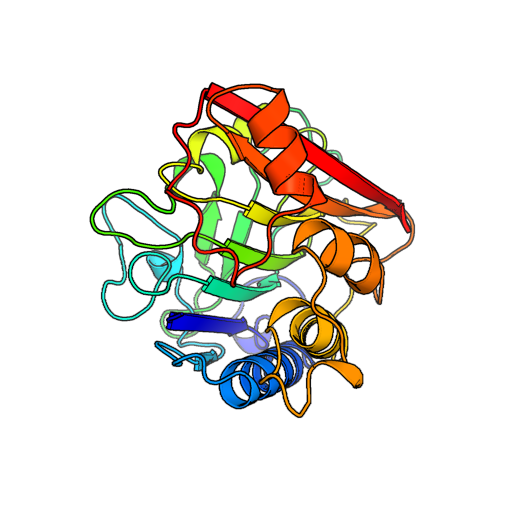
ATOM 1575 O O . GLN A 1 205 ? 17.443 3.215 -1.216 1.00 91.94 205 GLN A O 1
ATOM 1580 N N . SER A 1 206 ? 19.654 2.861 -1.361 1.00 92.31 206 SER A N 1
ATOM 1581 C CA . SER A 1 206 ? 19.993 4.049 -0.566 1.00 92.31 206 SER A CA 1
ATOM 1582 C C . SER A 1 206 ? 19.447 5.317 -1.227 1.00 92.31 206 SER A C 1
ATOM 1584 O O . SER A 1 206 ? 19.624 5.526 -2.430 1.00 92.31 206 SER A O 1
ATOM 1586 N N . GLY A 1 207 ? 18.770 6.154 -0.441 1.00 89.38 207 GLY A N 1
ATOM 1587 C CA . GLY A 1 207 ? 18.045 7.329 -0.934 1.00 89.38 207 GLY A CA 1
ATOM 1588 C C . GLY A 1 207 ? 16.574 7.081 -1.297 1.00 89.38 207 GLY A C 1
ATOM 1589 O O . GLY A 1 207 ? 15.831 8.052 -1.430 1.00 89.38 207 GLY A O 1
ATOM 1590 N N . CYS A 1 208 ? 16.122 5.826 -1.387 1.00 93.88 208 CYS A N 1
ATOM 1591 C CA . CYS A 1 208 ? 14.697 5.490 -1.425 1.00 93.88 208 CYS A CA 1
ATOM 1592 C C . CYS A 1 208 ? 14.096 5.627 -0.017 1.00 93.88 208 CYS A C 1
ATOM 1594 O O . CYS A 1 208 ? 14.768 5.406 0.995 1.00 93.88 208 CYS A O 1
ATOM 1596 N N . SER A 1 209 ? 12.824 6.009 0.060 1.00 95.19 209 SER A N 1
ATOM 1597 C CA . SER A 1 209 ? 12.114 6.219 1.321 1.00 95.19 209 SER A CA 1
ATOM 1598 C C . SER A 1 209 ? 10.849 5.381 1.404 1.00 95.19 209 SER A C 1
ATOM 1600 O O . SER A 1 209 ? 10.056 5.375 0.469 1.00 95.19 209 SER A O 1
ATOM 1602 N N . ALA A 1 210 ? 10.621 4.759 2.557 1.00 96.44 210 ALA A N 1
ATOM 1603 C CA . ALA A 1 210 ? 9.305 4.259 2.932 1.00 96.44 210 ALA A CA 1
ATOM 1604 C C . ALA A 1 210 ? 8.411 5.449 3.298 1.00 96.44 210 ALA A C 1
ATOM 1606 O O . ALA A 1 210 ? 8.864 6.376 3.975 1.00 96.44 210 ALA A O 1
ATOM 1607 N N . VAL A 1 211 ? 7.147 5.422 2.888 1.00 97.50 211 VAL A N 1
ATOM 1608 C CA . VAL A 1 211 ? 6.172 6.505 3.058 1.00 97.50 211 VAL A CA 1
ATOM 1609 C C . VAL A 1 211 ? 4.877 5.947 3.640 1.00 97.50 211 VAL A C 1
ATOM 1611 O O . VAL A 1 211 ? 4.431 4.862 3.277 1.00 97.50 211 VAL A O 1
ATOM 1614 N N . VAL A 1 212 ? 4.267 6.694 4.556 1.00 98.00 212 VAL A N 1
ATOM 1615 C CA . VAL A 1 212 ? 2.895 6.453 5.023 1.00 98.00 212 VAL A CA 1
ATOM 1616 C C . VAL A 1 212 ? 2.137 7.768 5.043 1.00 98.00 212 VAL A C 1
ATOM 1618 O O . VAL A 1 212 ? 2.684 8.789 5.467 1.00 98.00 212 VAL A O 1
ATOM 1621 N N . ILE A 1 213 ? 0.878 7.731 4.622 1.00 98.31 213 ILE A N 1
ATOM 1622 C CA . ILE A 1 213 ? -0.069 8.844 4.678 1.00 98.31 213 ILE A CA 1
ATOM 1623 C C . ILE A 1 213 ? -1.390 8.369 5.286 1.00 98.31 213 ILE A C 1
ATOM 1625 O O . ILE A 1 213 ? -1.839 7.254 5.026 1.00 98.31 213 ILE A O 1
ATOM 1629 N N . ALA A 1 214 ? -2.009 9.224 6.093 1.00 97.94 214 ALA A N 1
ATOM 1630 C CA . ALA A 1 214 ? -3.339 9.014 6.641 1.00 97.94 214 ALA A CA 1
ATOM 1631 C C . ALA A 1 214 ? -4.184 10.288 6.529 1.00 97.94 214 ALA A C 1
ATOM 1633 O O . ALA A 1 214 ? -3.648 11.404 6.547 1.00 97.94 214 ALA A O 1
ATOM 1634 N N . ALA A 1 215 ? -5.500 10.109 6.437 1.00 96.00 215 ALA A N 1
ATOM 1635 C CA . ALA A 1 215 ? -6.479 11.192 6.424 1.00 96.00 215 ALA A CA 1
ATOM 1636 C C . ALA A 1 215 ? -7.265 11.248 7.738 1.00 96.00 215 ALA A C 1
ATOM 1638 O O . ALA A 1 215 ? -7.510 10.224 8.368 1.00 96.00 215 ALA A O 1
ATOM 1639 N N . GLY A 1 216 ? -7.700 12.442 8.129 1.00 95.75 216 GLY A N 1
ATOM 1640 C CA . GLY A 1 216 ? -8.546 12.660 9.301 1.00 95.75 216 GLY A CA 1
ATOM 1641 C C . GLY A 1 216 ? -9.418 13.906 9.167 1.00 95.75 216 GLY A C 1
ATOM 1642 O O . GLY A 1 216 ? -9.223 14.741 8.273 1.00 95.75 216 GLY A O 1
ATOM 1643 N N . ARG A 1 217 ? -10.383 14.046 10.078 1.00 94.88 217 ARG A N 1
ATOM 1644 C CA . ARG A 1 217 ? -11.268 15.217 10.176 1.00 94.88 217 ARG A CA 1
ATOM 1645 C C . ARG A 1 217 ? -10.522 16.472 10.597 1.00 94.88 217 ARG A C 1
ATOM 1647 O O . ARG A 1 217 ? -10.892 17.576 10.201 1.00 94.88 217 ARG A O 1
ATOM 1654 N N . ASP A 1 218 ? -9.496 16.305 11.413 1.00 96.19 218 ASP A N 1
ATOM 1655 C CA . ASP A 1 218 ? -8.623 17.360 11.900 1.00 96.19 218 ASP A CA 1
ATOM 1656 C C . ASP A 1 218 ? -7.161 16.888 11.889 1.00 96.19 218 ASP A C 1
ATOM 1658 O O . ASP A 1 218 ? -6.856 15.724 11.609 1.00 96.19 218 ASP A O 1
ATOM 1662 N N . ARG A 1 219 ? -6.239 17.827 12.128 1.00 97.00 219 ARG A N 1
ATOM 1663 C CA . ARG A 1 219 ? -4.797 17.558 12.124 1.00 97.00 219 ARG A CA 1
ATOM 1664 C C . ARG A 1 219 ? -4.422 16.446 13.104 1.00 97.00 219 ARG A C 1
ATOM 1666 O O . ARG A 1 219 ? -3.565 15.629 12.776 1.00 97.00 219 ARG A O 1
ATOM 1673 N N . ASP A 1 220 ? -5.032 16.442 14.284 1.00 97.94 220 ASP A N 1
ATOM 1674 C CA . ASP A 1 220 ? -4.675 15.516 15.352 1.00 97.94 220 ASP A CA 1
ATOM 1675 C C . ASP A 1 220 ? -5.181 14.109 15.031 1.00 97.94 220 ASP A C 1
ATOM 1677 O O . ASP A 1 220 ? -4.421 13.158 15.186 1.00 97.94 220 ASP A O 1
ATOM 1681 N N . GLU A 1 221 ? -6.389 13.966 14.475 1.00 97.69 221 GLU A N 1
ATOM 1682 C CA . GLU A 1 221 ? -6.882 12.677 13.980 1.00 97.69 221 GLU A CA 1
ATOM 1683 C C . GLU A 1 221 ? -6.009 12.135 12.840 1.00 97.69 221 GLU A C 1
ATOM 1685 O O . GLU A 1 221 ? -5.654 10.959 12.852 1.00 97.69 221 GLU A O 1
ATOM 1690 N N . ALA A 1 222 ? -5.620 12.971 11.871 1.00 97.88 222 ALA A N 1
ATOM 1691 C CA . ALA A 1 222 ? -4.768 12.522 10.768 1.00 97.88 222 ALA A CA 1
ATOM 1692 C C . ALA A 1 222 ? -3.404 12.013 11.275 1.00 97.88 222 ALA A C 1
ATOM 1694 O O . ALA A 1 222 ? -2.908 10.983 10.814 1.00 97.88 222 ALA A O 1
ATOM 1695 N N . ILE A 1 223 ? -2.803 12.708 12.251 1.00 98.56 223 ILE A N 1
ATOM 1696 C CA . ILE A 1 223 ? -1.556 12.274 12.898 1.00 98.56 223 ILE A CA 1
ATOM 1697 C C . ILE A 1 223 ? -1.783 10.996 13.708 1.00 98.56 223 ILE A C 1
ATOM 1699 O O . ILE A 1 223 ? -1.000 10.060 13.574 1.00 98.56 223 ILE A O 1
ATOM 1703 N N . ASP A 1 224 ? -2.838 10.930 14.518 1.00 98.44 224 ASP A N 1
ATOM 1704 C CA . ASP A 1 224 ? -3.136 9.758 15.339 1.00 98.44 224 ASP A CA 1
ATOM 1705 C C . ASP A 1 224 ? -3.335 8.509 14.479 1.00 98.44 224 ASP A C 1
ATOM 1707 O O . ASP A 1 224 ? -2.764 7.463 14.774 1.00 98.44 224 ASP A O 1
ATOM 1711 N N . ARG A 1 225 ? -4.051 8.618 13.358 1.00 98.12 225 ARG A N 1
ATOM 1712 C CA . ARG A 1 225 ? -4.212 7.496 12.429 1.00 98.12 225 ARG A CA 1
ATOM 1713 C C . ARG A 1 225 ? -2.882 7.056 11.824 1.00 98.12 225 ARG A C 1
ATOM 1715 O O . ARG A 1 225 ? -2.550 5.874 11.858 1.00 98.12 225 ARG A O 1
ATOM 1722 N N . ARG A 1 226 ? -2.066 8.008 11.360 1.00 98.06 226 ARG A N 1
ATOM 1723 C CA . ARG A 1 226 ? -0.723 7.737 10.816 1.00 98.06 226 ARG A CA 1
ATOM 1724 C C . ARG A 1 226 ? 0.180 7.002 11.815 1.00 98.06 226 ARG A C 1
ATOM 1726 O O . ARG A 1 226 ? 0.950 6.131 11.414 1.00 98.06 226 ARG A O 1
ATOM 1733 N N . GLU A 1 227 ? 0.128 7.385 13.090 1.00 98.06 227 GLU A N 1
ATOM 1734 C CA . GLU A 1 227 ? 1.016 6.864 14.136 1.00 98.06 227 GLU A CA 1
ATOM 1735 C C . GLU A 1 227 ? 0.485 5.604 14.822 1.00 98.06 227 GLU A C 1
ATOM 1737 O O . GLU A 1 227 ? 1.279 4.735 15.186 1.00 98.06 227 GLU A O 1
ATOM 1742 N N . ASN A 1 228 ? -0.832 5.487 14.995 1.00 98.19 228 ASN A N 1
ATOM 1743 C CA . ASN A 1 228 ? -1.434 4.559 15.951 1.00 98.19 228 ASN A CA 1
ATOM 1744 C C . ASN A 1 228 ? -2.488 3.627 15.349 1.00 98.19 228 ASN A C 1
ATOM 1746 O O . ASN A 1 228 ? -2.815 2.639 16.000 1.00 98.19 228 ASN A O 1
ATOM 1750 N N . GLU A 1 229 ? -3.009 3.885 14.145 1.00 98.31 229 GLU A N 1
ATOM 1751 C CA . GLU A 1 229 ? -4.089 3.057 13.605 1.00 98.31 229 GLU A CA 1
ATOM 1752 C C . GLU A 1 229 ? -3.619 1.648 13.235 1.00 98.31 229 GLU A C 1
ATOM 1754 O O . GLU A 1 229 ? -2.660 1.446 12.477 1.00 98.31 229 GLU A O 1
ATOM 1759 N N . ARG A 1 230 ? -4.327 0.666 13.794 1.00 97.69 230 ARG A N 1
ATOM 1760 C CA . ARG A 1 230 ? -4.204 -0.756 13.475 1.00 97.69 230 ARG A CA 1
ATOM 1761 C C . ARG A 1 230 ? -5.416 -1.184 12.665 1.00 97.69 230 ARG A C 1
ATOM 1763 O O . ARG A 1 230 ? -6.513 -0.667 12.863 1.00 97.69 230 ARG A O 1
ATOM 1770 N N . ILE A 1 231 ? -5.250 -2.198 11.821 1.00 96.44 231 ILE A N 1
ATOM 1771 C CA . ILE A 1 231 ? -6.361 -2.716 11.009 1.00 96.44 231 ILE A CA 1
ATOM 1772 C C . ILE A 1 231 ? -7.518 -3.246 11.881 1.00 96.44 231 ILE A C 1
ATOM 1774 O O . ILE A 1 231 ? -8.675 -3.216 11.492 1.00 96.44 231 ILE A O 1
ATOM 1778 N N . THR A 1 232 ? -7.233 -3.689 13.104 1.00 94.31 232 THR A N 1
ATOM 1779 C CA . THR A 1 232 ? -8.216 -4.259 14.041 1.00 94.31 232 THR A CA 1
ATOM 1780 C C . THR A 1 232 ? -8.930 -3.217 14.903 1.00 94.31 232 THR A C 1
ATOM 1782 O O . THR A 1 232 ? -9.846 -3.587 15.635 1.00 94.31 232 THR A O 1
ATOM 1785 N N . ASP A 1 233 ? -8.559 -1.933 14.824 1.00 94.19 233 ASP A N 1
ATOM 1786 C CA . ASP A 1 233 ? -9.111 -0.884 15.696 1.00 94.19 233 ASP A CA 1
ATOM 1787 C C . ASP A 1 233 ? -10.611 -0.632 15.451 1.00 94.19 233 ASP A C 1
ATOM 1789 O O . ASP A 1 233 ? -11.295 -0.095 16.323 1.00 94.19 233 ASP A O 1
ATOM 1793 N N . GLY A 1 234 ? -11.133 -0.985 14.269 1.00 90.19 234 GLY A N 1
ATOM 1794 C CA . GLY A 1 234 ? -12.543 -0.776 13.919 1.00 90.19 234 GLY A CA 1
ATOM 1795 C C . GLY A 1 234 ? -12.949 0.701 13.898 1.00 90.19 234 GLY A C 1
ATOM 1796 O O . GLY A 1 234 ? -14.073 1.043 14.271 1.00 90.19 234 GLY A O 1
ATOM 1797 N N . ARG A 1 235 ? -12.023 1.589 13.513 1.00 94.06 235 ARG A N 1
ATOM 1798 C CA . ARG A 1 235 ? -12.280 3.032 13.441 1.00 94.06 235 ARG A CA 1
ATOM 1799 C C . ARG A 1 235 ? -13.321 3.332 12.354 1.00 94.06 235 ARG A C 1
ATOM 1801 O O . ARG A 1 235 ? -13.367 2.618 11.355 1.00 94.06 235 ARG A O 1
ATOM 1808 N N . PRO A 1 236 ? -14.144 4.380 12.516 1.00 92.62 236 PRO A N 1
ATOM 1809 C CA . PRO A 1 236 ? -15.023 4.827 11.442 1.00 92.62 236 PRO A CA 1
ATOM 1810 C C . PRO A 1 236 ? -14.211 5.406 10.279 1.00 92.62 236 PRO A C 1
ATOM 1812 O O . PRO A 1 236 ? -13.091 5.887 10.491 1.00 92.62 236 PRO A O 1
ATOM 1815 N N . ASP A 1 237 ? -14.810 5.434 9.090 1.00 91.81 237 ASP A N 1
ATOM 1816 C CA . ASP A 1 237 ? -14.208 6.064 7.915 1.00 91.81 237 ASP A CA 1
ATOM 1817 C C . ASP A 1 237 ? -13.879 7.542 8.202 1.00 91.81 237 ASP A C 1
ATOM 1819 O O . ASP A 1 237 ? -14.698 8.261 8.797 1.00 91.81 237 ASP A O 1
ATOM 1823 N N . PRO A 1 238 ? -12.680 8.027 7.830 1.00 91.06 238 PRO A N 1
ATOM 1824 C CA . PRO A 1 238 ? -12.304 9.408 8.069 1.00 91.06 238 PRO A CA 1
ATOM 1825 C C . PRO A 1 238 ? -13.153 10.344 7.211 1.00 91.06 238 PRO A C 1
ATOM 1827 O O . PRO A 1 238 ? -13.477 10.050 6.063 1.00 91.06 238 PRO A O 1
ATOM 1830 N N . VAL A 1 239 ? -13.447 11.530 7.747 1.00 87.38 239 VAL A N 1
ATOM 1831 C CA . VAL A 1 239 ? -13.986 12.653 6.968 1.00 87.38 239 VAL A CA 1
ATOM 1832 C C . VAL A 1 239 ? -12.794 13.502 6.523 1.00 87.38 239 VAL A C 1
ATOM 1834 O O . VAL A 1 239 ? -12.300 14.282 7.334 1.00 87.38 239 VAL A O 1
ATOM 1837 N N . PRO A 1 240 ? -12.269 13.358 5.294 1.00 83.00 240 PRO A N 1
ATOM 1838 C CA . PRO A 1 240 ? -10.947 13.881 4.963 1.00 83.00 240 PRO A CA 1
ATOM 1839 C C . PRO A 1 240 ? -10.965 15.410 4.865 1.00 83.00 240 PRO A C 1
ATOM 1841 O O . PRO A 1 240 ? -11.489 15.972 3.906 1.00 83.00 240 PRO A O 1
ATOM 1844 N N . ASN A 1 241 ? -10.362 16.080 5.845 1.00 89.25 241 ASN A N 1
ATOM 1845 C CA . ASN A 1 241 ? -10.075 17.522 5.816 1.00 89.25 241 ASN A CA 1
ATOM 1846 C C . ASN A 1 241 ? -8.587 17.807 6.043 1.00 89.25 241 ASN A C 1
ATOM 1848 O O . ASN A 1 241 ? -8.085 18.857 5.646 1.00 89.25 241 ASN A O 1
ATOM 1852 N N . TRP A 1 242 ? -7.896 16.882 6.707 1.00 96.00 242 TRP A N 1
ATOM 1853 C CA . TRP A 1 242 ? -6.483 16.967 7.028 1.00 96.00 242 TRP A CA 1
ATOM 1854 C C . TRP A 1 242 ? -5.777 15.676 6.652 1.00 96.00 242 TRP A C 1
ATOM 1856 O O . TRP A 1 242 ? -6.332 14.585 6.767 1.00 96.00 242 TRP A O 1
ATOM 1866 N N . PHE A 1 243 ? -4.523 15.826 6.244 1.00 97.00 243 PHE A N 1
ATOM 1867 C CA . PHE A 1 243 ? -3.646 14.729 5.873 1.00 97.00 243 PHE A CA 1
ATOM 1868 C C . PHE A 1 243 ? -2.358 14.827 6.673 1.00 97.00 243 PHE A C 1
ATOM 1870 O O . PHE A 1 243 ? -1.802 15.915 6.849 1.00 97.00 243 PHE A O 1
ATOM 1877 N N . ALA A 1 244 ? -1.866 13.684 7.132 1.00 97.44 244 ALA A N 1
ATOM 1878 C CA . ALA A 1 244 ? -0.566 13.571 7.763 1.00 97.44 244 ALA A CA 1
ATOM 1879 C C . ALA A 1 244 ? 0.220 12.473 7.058 1.00 97.44 244 ALA A C 1
ATOM 1881 O O . ALA A 1 244 ? -0.243 11.342 6.949 1.00 97.44 244 ALA A O 1
ATOM 1882 N N . TRP A 1 245 ? 1.435 12.791 6.624 1.00 97.56 245 TRP A N 1
ATOM 1883 C CA . TRP A 1 245 ? 2.367 11.808 6.088 1.00 97.56 245 TRP A CA 1
ATOM 1884 C C . TRP A 1 245 ? 3.700 11.886 6.818 1.00 97.56 245 TRP A C 1
ATOM 1886 O O . TRP A 1 245 ? 4.002 12.873 7.494 1.00 97.56 245 TRP A O 1
ATOM 1896 N N . ARG A 1 246 ? 4.466 10.804 6.757 1.00 96.62 246 ARG A N 1
ATOM 1897 C CA . ARG A 1 246 ? 5.852 10.738 7.230 1.00 96.62 246 ARG A CA 1
ATOM 1898 C C . ARG A 1 246 ? 6.616 9.749 6.369 1.00 96.62 246 ARG A C 1
ATOM 1900 O O . ARG A 1 246 ? 6.013 8.894 5.719 1.00 96.62 246 ARG A O 1
ATOM 1907 N N . TRP A 1 247 ? 7.933 9.850 6.409 1.00 96.38 247 TRP A N 1
ATOM 1908 C CA . TRP A 1 247 ? 8.802 8.976 5.646 1.00 96.38 247 TRP A CA 1
ATOM 1909 C C . TRP A 1 247 ? 10.058 8.612 6.420 1.00 96.38 247 TRP A C 1
ATOM 1911 O O . TRP A 1 247 ? 10.438 9.288 7.380 1.00 96.38 247 TRP A O 1
ATOM 1921 N N . ARG A 1 248 ? 10.707 7.542 5.968 1.00 95.62 248 ARG A N 1
ATOM 1922 C CA . ARG A 1 248 ? 12.013 7.106 6.447 1.00 95.62 248 ARG A CA 1
ATOM 1923 C C . ARG A 1 248 ? 12.871 6.696 5.261 1.00 95.62 248 ARG A C 1
ATOM 1925 O O . ARG A 1 248 ? 12.483 5.812 4.506 1.00 95.62 248 ARG A O 1
ATOM 1932 N N . THR A 1 249 ? 14.027 7.333 5.124 1.00 94.25 249 THR A N 1
ATOM 1933 C CA . THR A 1 249 ? 14.994 7.072 4.050 1.00 94.25 249 THR A CA 1
ATOM 1934 C C . THR A 1 249 ? 16.013 6.020 4.487 1.00 94.25 249 THR A C 1
ATOM 1936 O O . THR A 1 249 ? 16.434 6.034 5.649 1.00 94.25 249 THR A O 1
ATOM 1939 N N . ALA A 1 250 ? 16.376 5.119 3.570 1.00 86.06 250 ALA A N 1
ATOM 1940 C CA . ALA A 1 250 ? 17.429 4.114 3.751 1.00 86.06 250 ALA A CA 1
ATOM 1941 C C . ALA A 1 250 ? 18.838 4.652 3.458 1.00 86.06 250 ALA A C 1
ATOM 1943 O O . ALA A 1 250 ? 19.006 5.443 2.494 1.00 86.06 250 ALA A O 1
#

Secondary structure (DSSP, 8-state):
-EEEEEE----TTTT-SS---TTHHHHHHHHHHHHHHTTPEEEEEEEGGG--GGGT--SSS--TTTSTTS-SEEEEEEEE---SS--TTPPPEEEE--TTT--EEEEHHHH--BS-TT----EEEEEESSSS-TTTHHHHTGGGBSS--EEEEEE-BTTB-BPP-SSHHHHHHHHHS---TTTTTTSPPPPHHHHHHHHTTTTB-TT-EEEEEEEESSHHHHHHHHHH--GGG-PPPP--SEEEEEEEE-

Foldseek 3Di:
DEEEEEFAFDQPVLVQDDHGQVQRLLLLVLLVVLLVLQVYHYQYHHYAQRDDLLLFFDDDSHDPSHRLAPGQEYHYAEAKDFAADDAQQRFTWDWGLYDSGHTDIHGQQPGAAHCAPPGNHAEYEYNYWANAAPRNNVPRPLNNQPQHFKYKYKHDHPVWTAHRDNPLSNQLSLQASQHDPVCCVVHPHAQSLVSQQVRVQPRTGAFMKIKMKGFAPDAVSRVCNNHGDGPPPPDGGHPGPDMDMDIDGD

pLDDT: mean 91.11, std 7.68, range [55.69, 98.56]